Protein 2PVU (pdb70)

InterPro domains:
  IPR001320 Ionotropic glutamate receptor, C-terminal [SM00079] (23-243)
  IPR001638 Solute-binding protein family 3/N-terminal domain of MltF [PF00497] (24-243)
  IPR001638 Solute-binding protein family 3/N-terminal domain of MltF [SM00062] (23-244)

Nearest PDB structures (foldseek):
  2q2c-assembly4_D  TM=1.003E+00  e=1.524E-50  Geobacillus stearothermophilus
  4f3p-assembly1_A  TM=9.468E-01  e=1.240E-27  Burkholderia pseudomallei 1710b
  8hnj-assembly1_A  TM=9.565E-01  e=4.183E-27  Escherichia coli 908519
  4f3p-assembly2_B  TM=9.457E-01  e=3.245E-26  Burkholderia pseudomallei 1710b
  9d5w-assembly8_H  TM=9.134E-01  e=5.124E-22  Vibrio cholerae O1 biovar El Tor str. N16961

Solvent-accessible surface area: 11763 Å² total

Radius of gyration: 17.88 Å; Cα contacts (8 Å, |Δi|>4): 441; chains: 1; bounding box: 39×37×57 Å

Secondary structure (DSSP, 8-state):
----PPEEEEE---BTTTBEEETTEEESHHHHHHHHHHHHHT--EEEEE--HHHHHHHHHHTSSSEE-SSPBP-HHHHTTEEEPSP-EEE-EEEEEETT----SGGGGTTS-EEEETTSHHHHHHHHHH-SSTTEEEESSHHHHHHHHHTTS-SEEEEEHHHHHHHHHH-GGG-EEEE--TTTS--EEE--EEETT-TTHHHHHHHHHHHHHTTHHHHHHHHHHSS---GGGGG-

Foldseek 3Di:
DDDDDAQEEEEQQQFPQQWHDDPNDIHHLVVLLVVLLCVLLVGGYDYDNDFDVVNLVCLQVVVHFWYAYQAWDDPVVVVWWDWAQFQDKWKKWKKAAPVQPDQALLVCAPFAEEEAPPHVQLVLNCVNHNDDPSYHYDRHVNVSVVCRLVVVGGIYIDIDVRRVVCCVVCVVSRMDIHGHPPRMDMTTGTMIGGPPRPCRVSSNVSSVVCVVVCVSQVSVCVRPVDGDPCVVSVD

Sequence (235 aa):
GATKKKVVVGTDAAFAPFEYMQKGKIVGFDVDLLDAVMKAAGLDYELKNIGWDPLFASLQSKEVDMGISGITITDERKQSYDFSDPYFEEATQVILVKQGSPVKNALDLKGKTIGVQNATTGQEAAEKLFGKGPHIKKFETTVVAIMMELLNGGVDAVITDNAVANEYVKNNPNKKLQVIEDPKNFASEYYGMIFPKNSELKAKVDEALKNVINSGKYTEIYKKWFGKEPKLDRLKQ

Organism: Geobacillus stearothermophilus (NCBI:txid1422)

B-factor: mean 27.13, std 6.95, range [14.89, 58.53]

CATH classification: 3.40.190.10 (+1 more: 3.40.190.10)

Structure (mmCIF, N/CA/C/O backbone):
data_2PVU
#
_entry.id   2PVU
#
_cell.length_a   68.268
_cell.length_b   73.887
_cell.length_c   102.681
_cell.angle_alpha   90.00
_cell.angle_beta   90.00
_cell.angle_gamma   90.00
#
_symmetry.space_group_name_H-M   'C 2 2 21'
#
loop_
_entity.id
_entity.type
_entity.pdbx_description
1 polymer ArtJ
2 non-polymer 'SULFATE ION'
3 non-polymer LYSINE
4 water water
#
loop_
_atom_site.group_PDB
_atom_site.id
_atom_site.type_symbol
_atom_site.label_atom_id
_atom_site.label_alt_id
_atom_site.label_comp_id
_atom_site.label_asym_id
_atom_site.label_entity_id
_atom_site.label_seq_id
_atom_site.pdbx_PDB_ins_code
_atom_site.Cartn_x
_atom_site.Cartn_y
_atom_site.Cartn_z
_atom_site.occupancy
_atom_site.B_iso_or_equiv
_atom_site.auth_seq_id
_atom_site.auth_comp_id
_atom_site.auth_asym_id
_atom_site.auth_atom_id
_atom_site.pdbx_PDB_model_num
ATOM 1 N N . GLY A 1 38 ? 8.494 4.557 -17.758 1.00 40.16 17 GLY A N 1
ATOM 2 C CA . GLY A 1 38 ? 7.634 5.715 -18.125 1.00 40.18 17 GLY A CA 1
ATOM 3 C C . GLY A 1 38 ? 7.404 6.696 -16.989 1.00 40.77 17 GLY A C 1
ATOM 4 O O . GLY A 1 38 ? 7.649 6.382 -15.822 1.00 40.58 17 GLY A O 1
ATOM 5 N N . ALA A 1 39 ? 6.905 7.880 -17.331 1.00 41.25 18 ALA A N 1
ATOM 6 C CA . ALA A 1 39 ? 6.768 8.982 -16.375 1.00 42.18 18 ALA A CA 1
ATOM 7 C C . ALA A 1 39 ? 5.609 8.830 -15.391 1.00 43.19 18 ALA A C 1
ATOM 8 O O . ALA A 1 39 ? 4.676 8.064 -15.638 1.00 43.39 18 ALA A O 1
ATOM 10 N N . THR A 1 40 ? 5.728 9.535 -14.262 1.00 43.95 19 THR A N 1
ATOM 11 C CA . THR A 1 40 ? 4.598 10.176 -13.535 1.00 45.13 19 THR A CA 1
ATOM 12 C C . THR A 1 40 ? 3.632 9.386 -12.661 1.00 44.87 19 THR A C 1
ATOM 13 O O . THR A 1 40 ? 3.229 8.255 -12.981 1.00 46.03 19 THR A O 1
ATOM 17 N N . LYS A 1 41 ? 3.295 10.010 -11.533 1.00 43.96 20 LYS A N 1
ATOM 18 C CA . LYS A 1 41 ? 1.932 9.945 -10.992 1.00 41.86 20 LYS A CA 1
ATOM 19 C C . LYS A 1 41 ? 1.183 11.060 -11.759 1.00 39.52 20 LYS A C 1
ATOM 20 O O . LYS A 1 41 ? 0.709 10.771 -12.888 1.00 40.81 20 LYS A O 1
ATOM 26 N N . LYS A 1 42 ? 1.131 12.311 -11.287 1.00 36.28 21 LYS A N 1
ATOM 27 C CA . LYS A 1 42 ? 1.463 12.705 -9.927 1.00 33.26 21 LYS A CA 1
ATOM 28 C C . LYS A 1 42 ? 0.155 12.601 -9.170 1.00 31.20 21 LYS A C 1
ATOM 29 O O . LYS A 1 42 ? -0.922 12.646 -9.761 1.00 31.03 21 LYS A O 1
ATOM 35 N N . LYS A 1 43 ? 0.266 12.415 -7.868 1.00 28.68 22 LYS A N 1
ATOM 36 C CA . LYS A 1 43 ? -0.880 12.234 -7.032 1.00 25.93 22 LYS A CA 1
ATOM 37 C C . LYS A 1 43 ? -1.307 13.594 -6.522 1.00 24.63 22 LYS A C 1
ATOM 38 O O . LYS A 1 43 ? -0.479 14.494 -6.311 1.00 22.95 22 LYS A O 1
ATOM 44 N N . VAL A 1 44 ? -2.595 13.718 -6.249 1.00 22.86 23 VAL A N 1
ATOM 45 C CA . VAL A 1 44 ? -3.072 14.857 -5.492 1.00 22.10 23 VAL A CA 1
ATOM 46 C C . VAL A 1 44 ? -2.501 14.777 -4.068 1.00 22.24 23 VAL A C 1
ATOM 47 O O . VAL A 1 44 ? -2.551 13.723 -3.423 1.00 22.45 23 VAL A O 1
ATOM 51 N N . VAL A 1 45 ? -1.966 15.895 -3.584 1.00 21.70 24 VAL A N 1
ATOM 52 C CA . VAL A 1 45 ? -1.390 15.933 -2.253 1.00 20.86 24 VAL A CA 1
ATOM 53 C C . VAL A 1 45 ? -2.447 16.486 -1.325 1.00 21.37 24 VAL A C 1
ATOM 54 O O . VAL A 1 45 ? -2.816 17.684 -1.418 1.00 22.83 24 VAL A O 1
ATOM 58 N N . VAL A 1 46 ? -2.890 15.649 -0.381 1.00 20.21 25 VAL A N 1
ATOM 59 C CA . VAL A 1 46 ? -3.962 16.064 0.527 1.00 20.11 25 VAL A CA 1
ATOM 60 C C . VAL A 1 46 ? -3.383 16.197 1.942 1.00 20.76 25 VAL A C 1
ATOM 61 O O . VAL A 1 46 ? -2.782 15.259 2.432 1.00 23.27 25 VAL A O 1
ATOM 65 N N . GLY A 1 47 ? -3.509 17.373 2.556 1.00 20.33 26 GLY A N 1
ATOM 66 C CA . GLY A 1 47 ? -3.028 17.567 3.938 1.00 20.11 26 GLY A CA 1
ATOM 67 C C . GLY A 1 47 ? -4.103 17.458 4.995 1.00 21.04 26 GLY A C 1
ATOM 68 O O . GLY A 1 47 ? -5.292 17.697 4.737 1.00 20.22 26 GLY A O 1
ATOM 69 N N . THR A 1 48 ? -3.672 17.155 6.222 1.00 22.25 27 THR A N 1
ATOM 70 C CA . THR A 1 48 ? -4.572 17.032 7.370 1.00 23.01 27 THR A CA 1
ATOM 71 C C . THR A 1 48 ? -3.779 17.236 8.659 1.00 23.61 27 THR A C 1
ATOM 72 O O . THR A 1 48 ? -2.531 17.206 8.659 1.00 23.26 27 THR A O 1
ATOM 76 N N . ASP A 1 49 ? -4.525 17.479 9.743 1.00 23.63 28 ASP A N 1
ATOM 77 C CA . ASP A 1 49 ? -3.960 17.602 11.112 1.00 22.93 28 ASP A CA 1
ATOM 78 C C . ASP A 1 49 ? -4.431 16.366 11.827 1.00 21.93 28 ASP A C 1
ATOM 79 O O . ASP A 1 49 ? -5.536 16.392 12.396 1.00 23.44 28 ASP A O 1
ATOM 84 N N . ALA A 1 50 ? -3.659 15.249 11.770 1.00 21.98 29 ALA A N 1
ATOM 85 C CA . ALA A 1 50 ? -4.234 13.998 12.302 1.00 22.84 29 ALA A CA 1
ATOM 86 C C . ALA A 1 50 ? -4.060 13.931 13.813 1.00 23.60 29 ALA A C 1
ATOM 87 O O . ALA A 1 50 ? -3.326 13.071 14.308 1.00 23.63 29 ALA A O 1
ATOM 89 N N . ALA A 1 51 ? -4.779 14.806 14.515 1.00 22.54 30 ALA A N 1
ATOM 90 C CA . ALA A 1 51 ? -4.826 14.829 15.979 1.00 23.10 30 ALA A CA 1
ATOM 91 C C . ALA A 1 51 ? -6.213 15.283 16.393 1.00 23.06 30 ALA A C 1
ATOM 92 O O . ALA A 1 51 ? -6.366 16.233 17.220 1.00 23.89 30 ALA A O 1
ATOM 94 N N . PHE A 1 52 ? -7.247 14.668 15.791 1.00 22.84 31 PHE A N 1
ATOM 95 C CA . PHE A 1 52 ? -8.636 15.216 15.867 1.00 23.53 31 PHE A CA 1
ATOM 96 C C . PHE A 1 52 ? -9.631 14.049 15.707 1.00 23.61 31 PHE A C 1
ATOM 97 O O . PHE A 1 52 ? -10.508 14.036 14.811 1.00 23.37 31 PHE A O 1
ATOM 105 N N . ALA A 1 53 ? -9.482 13.063 16.584 1.00 22.82 32 ALA A N 1
ATOM 106 C CA . ALA A 1 53 ? -10.405 11.918 16.588 1.00 23.17 32 ALA A CA 1
ATOM 107 C C . ALA A 1 53 ? -11.821 12.434 16.861 1.00 23.06 32 ALA A C 1
ATOM 108 O O . ALA A 1 53 ? -12.006 13.261 17.755 1.00 23.72 32 ALA A O 1
ATOM 110 N N . PRO A 1 54 ? -12.841 11.899 16.157 1.00 23.01 33 PRO A N 1
ATOM 111 C CA . PRO A 1 54 ? -12.824 10.732 15.272 1.00 22.86 33 PRO A CA 1
ATOM 112 C C . PRO A 1 54 ? -12.589 11.036 13.784 1.00 23.30 33 PRO A C 1
ATOM 113 O O . PRO A 1 54 ? -12.674 10.127 12.955 1.00 23.67 33 PRO A O 1
ATOM 117 N N . PHE A 1 55 ? -12.307 12.287 13.450 1.00 21.21 34 PHE A N 1
ATOM 118 C CA . PHE A 1 55 ? -12.187 12.686 12.030 1.00 21.85 34 PHE A CA 1
ATOM 119 C C . PHE A 1 55 ? -10.869 12.258 11.400 1.00 21.90 34 PHE A C 1
ATOM 120 O O . PHE A 1 55 ? -10.841 11.664 10.304 1.00 21.68 34 PHE A O 1
ATOM 128 N N . GLU A 1 56 ? -9.773 12.493 12.112 1.00 23.35 35 GLU A N 1
ATOM 129 C CA . GLU A 1 56 ? -8.477 11.991 11.675 1.00 22.29 35 GLU A CA 1
ATOM 130 C C . GLU A 1 56 ? -7.573 11.920 12.881 1.00 23.26 35 GLU A C 1
ATOM 131 O O . GLU A 1 56 ? -7.499 12.851 13.666 1.00 22.41 35 GLU A O 1
ATOM 137 N N . TYR A 1 57 ? -6.897 10.800 13.023 1.00 23.44 36 TYR A N 1
ATOM 138 C CA . TYR A 1 57 ? -5.975 10.628 14.156 1.00 23.81 36 TYR A CA 1
ATOM 139 C C . TYR A 1 57 ? -5.022 9.520 13.773 1.00 25.48 36 TYR A C 1
ATOM 140 O O . TYR A 1 57 ? -5.173 8.926 12.702 1.00 24.14 36 TYR A O 1
ATOM 149 N N . MET A 1 58 ? -3.995 9.290 14.593 1.00 26.50 37 MET A N 1
ATOM 150 C CA . MET A 1 58 ? -3.014 8.244 14.293 1.00 28.94 37 MET A CA 1
ATOM 151 C C . MET A 1 58 ? -3.363 6.997 15.066 1.00 29.84 37 MET A C 1
ATOM 152 O O . MET A 1 58 ? -3.714 7.059 16.233 1.00 30.82 37 MET A O 1
ATOM 157 N N . GLN A 1 59 ? -3.243 5.851 14.420 1.00 31.56 38 GLN A N 1
ATOM 158 C CA . GLN A 1 59 ? -3.413 4.580 15.096 1.00 33.91 38 GLN A CA 1
ATOM 159 C C . GLN A 1 59 ? -2.486 3.620 14.388 1.00 33.91 38 GLN A C 1
ATOM 160 O O . GLN A 1 59 ? -2.619 3.406 13.176 1.00 34.14 38 GLN A O 1
ATOM 166 N N . LYS A 1 60 ? -1.519 3.106 15.146 1.00 34.28 39 LYS A N 1
ATOM 167 C CA . LYS A 1 60 ? -0.526 2.155 14.658 1.00 34.84 39 LYS A CA 1
ATOM 168 C C . LYS A 1 60 ? 0.263 2.682 13.453 1.00 34.24 39 LYS A C 1
ATOM 169 O O . LYS A 1 60 ? 0.529 1.931 12.510 1.00 34.72 39 LYS A O 1
ATOM 175 N N . GLY A 1 61 ? 0.640 3.965 13.497 1.00 33.37 40 GLY A N 1
ATOM 176 C CA . GLY A 1 61 ? 1.417 4.588 12.425 1.00 32.54 40 GLY A CA 1
ATOM 177 C C . GLY A 1 61 ? 0.629 4.954 11.174 1.00 32.72 40 GLY A C 1
ATOM 178 O O . GLY A 1 61 ? 1.218 5.409 10.183 1.00 33.98 40 GLY A O 1
ATOM 179 N N . LYS A 1 62 ? -0.688 4.742 11.194 1.00 30.60 41 LYS A N 1
ATOM 180 C CA . LYS A 1 62 ? -1.539 5.027 10.036 1.00 29.91 41 LYS A CA 1
ATOM 181 C C . LYS A 1 62 ? -2.435 6.174 10.430 1.00 27.71 41 LYS A C 1
ATOM 182 O O . LYS A 1 62 ? -2.714 6.338 11.618 1.00 27.24 41 LYS A O 1
ATOM 188 N N . ILE A 1 63 ? -2.899 6.945 9.451 1.00 26.96 42 ILE A N 1
ATOM 189 C CA . ILE A 1 63 ? -3.885 8.010 9.692 1.00 25.96 42 ILE A CA 1
ATOM 190 C C . ILE A 1 63 ? -5.258 7.384 9.466 1.00 24.76 42 ILE A C 1
ATOM 191 O O . ILE A 1 63 ? -5.510 6.825 8.395 1.00 23.68 42 ILE A O 1
ATOM 196 N N . VAL A 1 64 ? -6.126 7.443 10.477 1.00 23.40 43 VAL A N 1
ATOM 197 C CA . VAL A 1 64 ? -7.475 6.830 10.387 1.00 23.10 43 VAL A CA 1
ATOM 198 C C . VAL A 1 64 ? -8.548 7.856 10.744 1.00 22.66 43 VAL A C 1
ATOM 199 O O . VAL A 1 64 ? -8.235 8.906 11.323 1.00 23.48 43 VAL A O 1
ATOM 203 N N . GLY A 1 65 ? -9.804 7.554 10.415 1.00 22.32 44 GLY A N 1
ATOM 204 C CA . GLY A 1 65 ? -10.896 8.366 10.892 1.00 22.81 44 GLY A CA 1
ATOM 205 C C . GLY A 1 65 ? -11.967 8.608 9.847 1.00 22.78 44 GLY A C 1
ATOM 206 O O . GLY A 1 65 ? -11.865 8.130 8.671 1.00 22.55 44 GLY A O 1
ATOM 207 N N . PHE A 1 66 ? -13.015 9.299 10.285 1.00 21.29 45 PHE A N 1
ATOM 208 C CA . PHE A 1 66 ? -14.136 9.544 9.386 1.00 21.83 45 PHE A CA 1
ATOM 209 C C . PHE A 1 66 ? -13.713 10.321 8.122 1.00 21.74 45 PHE A C 1
ATOM 210 O O . PHE A 1 66 ? -14.115 9.982 6.982 1.00 22.33 45 PHE A O 1
ATOM 218 N N . ASP A 1 67 ? -12.934 11.381 8.320 1.00 21.53 46 ASP A N 1
ATOM 219 C CA . ASP A 1 67 ? -12.476 12.177 7.186 1.00 21.88 46 ASP A CA 1
ATOM 220 C C . ASP A 1 67 ? -11.600 11.314 6.293 1.00 21.32 46 ASP A C 1
ATOM 221 O O . ASP A 1 67 ? -11.616 11.481 5.078 1.00 22.15 46 ASP A O 1
ATOM 226 N N . VAL A 1 68 ? -10.799 10.427 6.879 1.00 22.90 47 VAL A N 1
ATOM 227 C CA . VAL A 1 68 ? -9.958 9.510 6.073 1.00 22.63 47 VAL A CA 1
ATOM 228 C C . VAL A 1 68 ? -10.785 8.615 5.153 1.00 22.78 47 VAL A C 1
ATOM 229 O O . VAL A 1 68 ? -10.481 8.488 3.960 1.00 22.58 47 VAL A O 1
ATOM 233 N N . ASP A 1 69 ? -11.820 7.976 5.699 1.00 22.69 48 ASP A N 1
ATOM 234 C CA . ASP A 1 69 ? -12.626 7.038 4.927 1.00 22.63 48 ASP A CA 1
ATOM 235 C C . ASP A 1 69 ? -13.437 7.812 3.895 1.00 22.04 48 ASP A C 1
ATOM 236 O O . ASP A 1 69 ? -13.635 7.345 2.785 1.00 21.89 48 ASP A O 1
ATOM 241 N N . LEU A 1 70 ? -13.940 8.973 4.284 1.00 21.35 49 LEU A N 1
ATOM 242 C CA . LEU A 1 70 ? -14.716 9.752 3.335 1.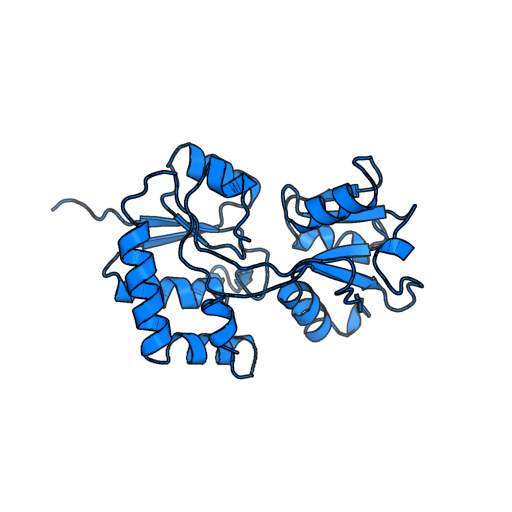00 21.27 49 LEU A CA 1
ATOM 243 C C . LEU A 1 70 ? -13.830 10.208 2.185 1.00 20.72 49 LEU A C 1
ATOM 244 O O . LEU A 1 70 ? -14.205 10.075 1.019 1.00 20.11 49 LEU A O 1
ATOM 249 N N . LEU A 1 71 ? -12.635 10.720 2.489 1.00 20.70 50 LEU A N 1
ATOM 250 C CA . LEU A 1 71 ? -11.696 11.128 1.425 1.00 20.45 50 LEU A CA 1
ATOM 251 C C . LEU A 1 71 ? -11.416 9.987 0.425 1.00 20.74 50 LEU A C 1
ATOM 252 O O . LEU A 1 71 ? -11.449 10.190 -0.775 1.00 21.50 50 LEU A O 1
ATOM 257 N N . ASP A 1 72 ? -11.185 8.786 0.918 1.00 20.81 51 ASP A N 1
ATOM 258 C CA . ASP A 1 72 ? -10.920 7.665 0.019 1.00 22.92 51 ASP A CA 1
ATOM 259 C C . ASP A 1 72 ? -12.085 7.373 -0.911 1.00 22.02 51 ASP A C 1
ATOM 260 O O . ASP A 1 72 ? -11.896 7.125 -2.103 1.00 22.97 51 ASP A O 1
ATOM 265 N N . ALA A 1 73 ? -13.293 7.360 -0.364 1.00 21.40 52 ALA A N 1
ATOM 266 C CA . ALA A 1 73 ? -14.505 7.201 -1.203 1.00 21.54 52 ALA A CA 1
ATOM 267 C C . ALA A 1 73 ? -14.626 8.313 -2.240 1.00 21.26 52 ALA A C 1
ATOM 268 O O . ALA A 1 73 ? -14.914 8.082 -3.435 1.00 21.14 52 ALA A O 1
ATOM 270 N N . VAL A 1 74 ? -14.447 9.538 -1.772 1.00 21.32 53 VAL A N 1
ATOM 271 C CA . VAL A 1 74 ? -14.579 10.680 -2.655 1.00 21.87 53 VAL A CA 1
ATOM 272 C C . VAL A 1 74 ? -13.530 10.658 -3.794 1.00 21.98 53 VAL A C 1
ATOM 273 O O . VAL A 1 74 ? -13.889 10.767 -4.965 1.00 22.67 53 VAL A O 1
ATOM 2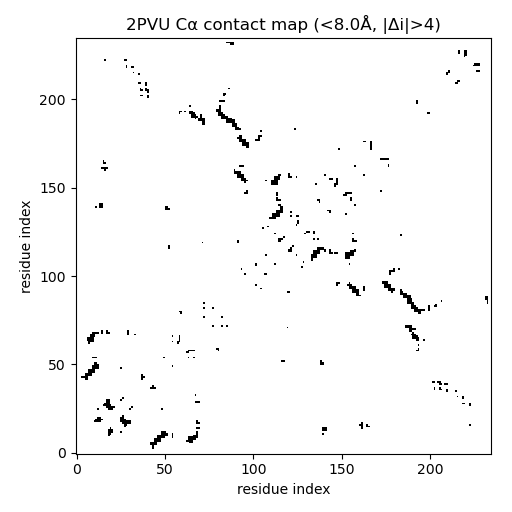77 N N . MET A 1 75 ? -12.243 10.547 -3.459 1.00 22.06 54 MET A N 1
ATOM 278 C CA . MET A 1 75 ? -11.204 10.527 -4.484 1.00 22.73 54 MET A CA 1
ATOM 279 C C . MET A 1 75 ? -11.304 9.333 -5.435 1.00 23.76 54 MET A C 1
ATOM 280 O O . MET A 1 75 ? -10.992 9.455 -6.619 1.00 25.01 54 MET A O 1
ATOM 285 N N . LYS A 1 76 ? -11.777 8.197 -4.947 1.00 23.50 55 LYS A N 1
ATOM 286 C CA . LYS A 1 76 ? -12.018 7.055 -5.826 1.00 24.71 55 LYS A CA 1
ATOM 287 C C . LYS A 1 76 ? -13.160 7.327 -6.814 1.00 24.09 55 LYS A C 1
ATOM 288 O O . LYS A 1 76 ? -13.033 7.024 -8.014 1.00 22.36 55 LYS A O 1
ATOM 294 N N . ALA A 1 77 ? -14.244 7.926 -6.320 1.00 23.42 56 ALA A N 1
ATOM 295 C CA . ALA A 1 77 ? -15.385 8.301 -7.167 1.00 23.84 56 ALA A CA 1
ATOM 296 C C . ALA A 1 77 ? -14.954 9.359 -8.189 1.00 24.08 56 ALA A C 1
ATOM 297 O O . ALA A 1 77 ? -15.460 9.395 -9.320 1.00 23.76 56 ALA A O 1
ATOM 299 N N . ALA A 1 78 ? -13.986 10.191 -7.800 1.00 23.40 57 ALA A N 1
ATOM 300 C CA . ALA A 1 78 ? -13.497 11.278 -8.643 1.00 23.45 57 ALA A CA 1
ATOM 301 C C . ALA A 1 78 ? -12.437 10.837 -9.670 1.00 23.56 57 ALA A C 1
ATOM 302 O O . ALA A 1 78 ? -12.073 11.625 -10.551 1.00 23.73 57 ALA A O 1
ATOM 304 N N . GLY A 1 79 ? -11.979 9.586 -9.554 1.00 24.03 58 GLY A N 1
ATOM 305 C CA . GLY A 1 79 ? -10.920 9.020 -10.394 1.00 24.04 58 GLY A CA 1
ATOM 306 C C . GLY A 1 79 ? -9.574 9.689 -10.171 1.00 25.16 58 GLY A C 1
ATOM 307 O O . GLY A 1 79 ? -8.771 9.774 -11.102 1.00 25.59 58 GLY A O 1
ATOM 308 N N . LEU A 1 80 ? -9.338 10.163 -8.937 1.00 25.37 59 LEU A N 1
ATOM 309 C CA . LEU A 1 80 ? -8.114 10.889 -8.574 1.00 25.93 59 LEU A CA 1
ATOM 310 C C . LEU A 1 80 ? -7.198 10.093 -7.660 1.00 25.97 59 LEU A C 1
ATOM 311 O O . LEU A 1 80 ? -7.579 9.746 -6.540 1.00 26.84 59 LEU A O 1
ATOM 316 N N . ASP A 1 81 ? -5.978 9.837 -8.116 1.00 24.83 60 ASP A N 1
ATOM 317 C CA . ASP A 1 81 ? -4.951 9.284 -7.245 1.00 25.78 60 ASP A CA 1
ATOM 318 C C . ASP A 1 81 ? -4.470 10.339 -6.279 1.00 24.68 60 ASP A C 1
ATOM 319 O O . ASP A 1 81 ? -4.306 11.494 -6.658 1.00 25.16 60 ASP A O 1
ATOM 324 N N . TYR A 1 82 ? -4.207 9.932 -5.043 1.00 24.41 61 TYR A N 1
ATOM 325 C CA . TYR A 1 82 ? -3.892 10.874 -3.977 1.00 24.10 61 TYR A CA 1
ATOM 326 C C . TYR A 1 82 ? -3.025 10.256 -2.874 1.00 24.49 61 TYR A C 1
ATOM 327 O O . TYR A 1 82 ? -2.847 9.003 -2.787 1.00 23.55 61 TYR A O 1
ATOM 336 N N . GLU A 1 83 ? -2.453 11.145 -2.068 1.00 24.40 62 GLU A N 1
ATOM 337 C CA . GLU A 1 83 ? -1.668 10.796 -0.888 1.00 25.89 62 GLU A CA 1
ATOM 338 C C . GLU A 1 83 ? -2.212 11.668 0.214 1.00 24.87 62 GLU A C 1
ATOM 339 O O . GLU A 1 83 ? -2.492 12.862 -0.008 1.00 24.32 62 GLU A O 1
ATOM 345 N N . LEU A 1 84 ? -2.371 11.085 1.401 1.00 24.55 63 LEU A N 1
ATOM 346 C CA . LEU A 1 84 ? -2.822 11.853 2.567 1.00 22.97 63 LEU A CA 1
ATOM 347 C C . LEU A 1 84 ? -1.652 12.021 3.549 1.00 23.98 63 LEU A C 1
ATOM 348 O O . LEU A 1 84 ? -1.026 11.032 3.933 1.00 22.75 63 LEU A O 1
ATOM 353 N N . LYS A 1 85 ? -1.343 13.267 3.893 1.00 23.08 64 LYS A N 1
ATOM 354 C CA . LYS A 1 85 ? -0.179 13.593 4.731 1.00 26.20 64 LYS A CA 1
ATOM 355 C C . LYS A 1 85 ? -0.576 14.336 6.005 1.00 25.18 64 LYS A C 1
ATOM 356 O O . LYS A 1 85 ? -1.330 15.327 5.954 1.00 25.52 64 LYS A O 1
ATOM 362 N N . ASN A 1 86 ? -0.035 13.894 7.151 1.00 24.54 65 ASN A N 1
ATOM 363 C CA . ASN A 1 86 ? -0.297 14.618 8.390 1.00 25.18 65 ASN A CA 1
ATOM 364 C C . ASN A 1 86 ? 0.688 15.760 8.491 1.00 26.03 65 ASN A C 1
ATOM 365 O O . ASN A 1 86 ? 1.861 15.573 8.893 1.00 28.24 65 ASN A O 1
ATOM 370 N N . ILE A 1 87 ? 0.253 16.946 8.113 1.00 26.09 66 ILE A N 1
ATOM 371 C CA . ILE A 1 87 ? 1.165 18.066 8.154 1.00 26.83 66 ILE A CA 1
ATOM 372 C C . ILE A 1 87 ? 0.949 19.045 9.280 1.00 27.34 66 ILE A C 1
ATOM 373 O O . ILE A 1 87 ? 1.799 19.936 9.498 1.00 27.61 66 ILE A O 1
ATOM 378 N N . GLY A 1 88 ? -0.149 18.893 10.012 1.00 25.78 67 GLY A N 1
ATOM 379 C CA . GLY A 1 88 ? -0.357 19.785 11.155 1.00 25.42 67 GLY A CA 1
ATOM 380 C C . GLY A 1 88 ? -1.236 20.958 10.706 1.00 25.19 67 GLY A C 1
ATOM 381 O O . GLY A 1 88 ? -1.381 21.213 9.512 1.00 24.82 67 GLY A O 1
ATOM 382 N N . TRP A 1 89 ? -1.838 21.646 11.666 1.00 23.79 68 TRP A N 1
ATOM 383 C CA . TRP A 1 89 ? -2.966 22.523 11.377 1.00 23.01 68 TRP A CA 1
ATOM 384 C C . TRP A 1 89 ? -2.469 23.828 10.741 1.00 24.39 68 TRP A C 1
ATOM 385 O O . TRP A 1 89 ? -2.930 24.243 9.653 1.00 23.48 68 TRP A O 1
ATOM 396 N N . ASP A 1 90 ? -1.588 24.525 11.437 1.00 23.39 69 ASP A N 1
ATOM 397 C CA . ASP A 1 90 ? -1.153 25.799 10.880 1.00 24.81 69 ASP A CA 1
ATOM 398 C C . ASP A 1 90 ? -0.352 25.601 9.565 1.00 24.40 69 ASP A C 1
ATOM 399 O O . ASP A 1 90 ? -0.544 26.350 8.578 1.00 24.63 69 ASP A O 1
ATOM 404 N N . PRO A 1 91 ? 0.529 24.588 9.534 1.00 24.28 70 PRO A N 1
ATOM 405 C CA . PRO A 1 91 ? 1.166 24.252 8.246 1.00 23.50 70 PRO A CA 1
ATOM 406 C C . PRO A 1 91 ? 0.217 23.939 7.131 1.00 23.38 70 PRO A C 1
ATOM 407 O O . PRO A 1 91 ? 0.541 24.259 5.986 1.00 21.89 70 PRO A O 1
ATOM 411 N N . LEU A 1 92 ? -0.920 23.309 7.442 1.00 22.92 71 LEU A N 1
ATOM 412 C CA . LEU A 1 92 ? -1.908 22.932 6.405 1.00 24.37 71 LEU A CA 1
ATOM 413 C C . LEU A 1 92 ? -2.368 24.199 5.666 1.00 23.71 71 LEU A C 1
ATOM 414 O O . LEU A 1 92 ? -2.396 24.244 4.416 1.00 22.28 71 LEU A O 1
ATOM 419 N N . PHE A 1 93 ? -2.680 25.240 6.427 1.00 24.19 72 PHE A N 1
ATOM 420 C CA . PHE A 1 93 ? -3.177 26.471 5.816 1.00 24.61 72 PHE A CA 1
ATOM 421 C C . PHE A 1 93 ? -2.088 27.216 5.068 1.00 24.16 72 PHE A C 1
ATOM 422 O O . PHE A 1 93 ? -2.335 27.778 3.992 1.00 23.58 72 PHE A O 1
ATOM 430 N N . ALA A 1 94 ? -0.885 27.213 5.624 1.00 23.33 73 ALA A N 1
ATOM 431 C CA . ALA A 1 94 ? 0.260 27.797 4.947 1.00 23.31 73 ALA A CA 1
ATOM 432 C C . ALA A 1 94 ? 0.547 27.114 3.615 1.00 23.49 73 ALA A C 1
ATOM 433 O O . ALA A 1 94 ? 0.817 27.799 2.632 1.00 22.58 73 ALA A O 1
ATOM 435 N N . SER A 1 95 ? 0.462 25.776 3.593 1.00 22.19 74 SER A N 1
ATOM 436 C CA . SER A 1 95 ? 0.746 24.943 2.427 1.00 22.44 74 SER A CA 1
ATOM 437 C C . SER A 1 95 ? -0.342 25.002 1.358 1.00 21.46 74 SER A C 1
ATOM 438 O O . SER A 1 95 ? -0.054 24.815 0.179 1.00 22.93 74 SER A O 1
ATOM 441 N N . LEU A 1 96 ? -1.578 25.255 1.763 1.00 20.83 75 LEU A N 1
ATOM 442 C CA . LEU A 1 96 ? -2.657 25.525 0.810 1.00 20.09 75 LEU A CA 1
ATOM 443 C C . LEU A 1 96 ? -2.396 26.847 0.124 1.00 21.16 75 LEU A C 1
ATOM 444 O O . LEU A 1 96 ? -2.578 26.969 -1.102 1.00 22.50 75 LEU A O 1
ATOM 449 N N . GLN A 1 97 ? -1.945 27.826 0.880 1.00 22.17 76 GLN A N 1
ATOM 450 C CA . GLN A 1 97 ? -1.644 29.130 0.287 1.00 24.70 76 GLN A CA 1
ATOM 451 C C . GLN A 1 97 ? -0.484 29.091 -0.765 1.00 24.72 76 GLN A C 1
ATOM 452 O O . GLN A 1 97 ? -0.580 29.720 -1.823 1.00 24.43 76 GLN A O 1
ATOM 458 N N . SER A 1 98 ? 0.587 28.361 -0.464 1.00 24.27 77 SER A N 1
ATOM 459 C CA . SER A 1 98 ? 1.705 28.179 -1.391 1.00 24.67 77 SER A CA 1
ATOM 460 C C . SER A 1 98 ? 1.414 27.165 -2.514 1.00 24.68 77 SER A C 1
ATOM 461 O O . SER A 1 98 ? 2.195 27.057 -3.496 1.00 24.07 77 SER A O 1
ATOM 464 N N . LYS A 1 99 ? 0.303 26.437 -2.370 1.00 24.34 78 LYS A N 1
ATOM 465 C CA . LYS A 1 99 ? -0.117 25.314 -3.236 1.00 25.06 78 LYS A CA 1
ATOM 466 C C . LYS A 1 99 ? 0.837 24.105 -3.172 1.00 25.14 78 LYS A C 1
ATOM 467 O O . LYS A 1 99 ? 0.806 23.226 -4.048 1.00 24.95 78 LYS A O 1
ATOM 473 N N . GLU A 1 100 ? 1.643 24.022 -2.110 1.00 23.86 79 GLU A N 1
ATOM 474 C CA . GLU A 1 100 ? 2.425 22.805 -1.890 1.00 25.15 79 GLU A CA 1
ATOM 475 C C . GLU A 1 100 ? 1.510 21.617 -1.585 1.00 24.36 79 GLU A C 1
ATOM 476 O O . GLU A 1 100 ? 1.830 20.465 -1.912 1.00 24.47 79 GLU A O 1
ATOM 482 N N . VAL A 1 101 ? 0.360 21.898 -0.966 1.00 23.10 80 VAL A N 1
ATOM 483 C CA . VAL A 1 101 ? -0.655 20.906 -0.771 1.00 22.60 80 VAL A CA 1
ATOM 484 C C . VAL A 1 101 ? -1.823 21.298 -1.697 1.00 21.66 80 VAL A C 1
ATOM 485 O O . VAL A 1 101 ? -2.131 22.505 -1.835 1.00 22.43 80 VAL A O 1
ATOM 489 N N . ASP A 1 102 ? -2.430 20.309 -2.351 1.00 20.08 81 ASP A N 1
ATOM 490 C CA . ASP A 1 102 ? -3.471 20.564 -3.353 1.00 19.98 81 ASP A CA 1
ATOM 491 C C . ASP A 1 102 ? -4.885 20.666 -2.747 1.00 20.18 81 ASP A C 1
ATOM 492 O O . ASP A 1 102 ? -5.813 21.189 -3.388 1.00 19.65 81 ASP A O 1
ATOM 497 N N . MET A 1 103 ? -5.039 20.120 -1.557 1.00 20.96 82 MET A N 1
ATOM 498 C CA . MET A 1 103 ? -6.357 19.847 -0.974 1.00 22.64 82 MET A CA 1
ATOM 499 C C . MET A 1 103 ? -6.163 19.565 0.497 1.00 21.57 82 MET A C 1
ATOM 500 O O . MET A 1 103 ? -5.083 19.087 0.906 1.00 22.38 82 MET A O 1
ATOM 505 N N . GLY A 1 104 ? -7.195 19.852 1.289 1.00 21.73 83 GLY A N 1
ATOM 506 C CA . GLY A 1 104 ? -7.161 19.486 2.695 1.00 22.86 83 GLY A CA 1
ATOM 507 C C . GLY A 1 104 ? -8.470 18.867 3.130 1.00 22.44 83 GLY A C 1
ATOM 508 O O . GLY 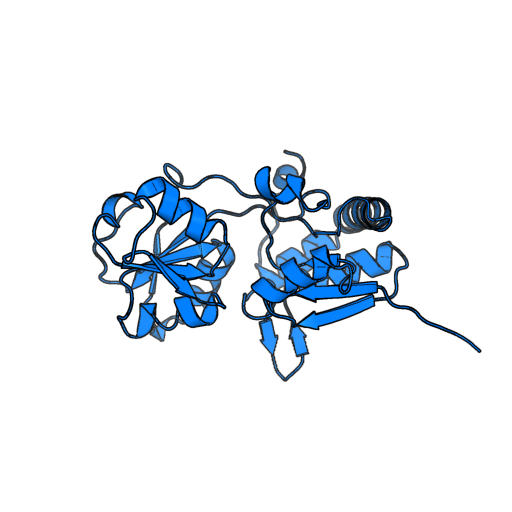A 1 104 ? -9.537 19.194 2.596 1.00 20.87 83 GLY A O 1
ATOM 509 N N . ILE A 1 105 ? -8.400 17.988 4.119 1.00 21.60 84 ILE A N 1
ATOM 510 C CA . ILE A 1 105 ? -9.609 17.513 4.824 1.00 21.83 84 ILE A CA 1
ATOM 511 C C . ILE A 1 105 ? -9.166 17.337 6.270 1.00 20.93 84 ILE A C 1
ATOM 512 O O . ILE A 1 105 ? -8.131 16.721 6.526 1.00 20.97 84 ILE A O 1
ATOM 517 N N . SER A 1 106 ? -9.872 17.988 7.200 1.00 22.43 85 SER A N 1
ATOM 518 C CA . SER A 1 106 ? -9.339 18.067 8.580 1.00 22.07 85 SER A CA 1
ATOM 519 C C . SER A 1 106 ? -10.390 18.674 9.535 1.00 22.56 85 SER A C 1
ATOM 520 O O . SER A 1 106 ? -10.019 19.515 10.384 1.00 22.05 85 SER A O 1
ATOM 523 N N . GLY A 1 107 ? -11.664 18.283 9.380 1.00 19.49 86 GLY A N 1
ATOM 524 C CA . GLY A 1 107 ? -12.748 18.773 10.275 1.00 19.03 86 GLY A CA 1
ATOM 525 C C . GLY A 1 107 ? -12.818 20.293 10.132 1.00 19.56 86 GLY A C 1
ATOM 526 O O . GLY A 1 107 ? -13.051 20.993 11.094 1.00 20.62 86 GLY A O 1
ATOM 527 N N . ILE A 1 108 ? -12.646 20.785 8.916 1.00 20.20 87 ILE A N 1
ATOM 528 C CA . ILE A 1 108 ? -12.562 22.268 8.656 1.00 19.88 87 ILE A CA 1
ATOM 529 C C . ILE A 1 108 ? -13.887 22.931 8.399 1.00 22.04 87 ILE A C 1
ATOM 530 O O . ILE A 1 108 ? -14.529 22.662 7.377 1.00 23.08 87 ILE A O 1
ATOM 535 N N . THR A 1 109 ? -14.262 23.851 9.276 1.00 21.16 88 THR A N 1
ATOM 536 C CA . THR A 1 109 ? -15.505 24.604 9.108 1.00 21.71 88 THR A CA 1
ATOM 537 C C . THR A 1 109 ? -15.390 25.560 7.936 1.00 21.68 88 THR A C 1
ATOM 538 O O . THR A 1 109 ? -14.411 26.292 7.794 1.00 21.86 88 THR A O 1
ATOM 542 N N . ILE A 1 110 ? -16.396 25.524 7.082 1.00 21.36 89 ILE A N 1
ATOM 543 C CA . ILE A 1 110 ? -16.504 26.528 6.004 1.00 21.68 89 ILE A CA 1
ATOM 544 C C . ILE A 1 110 ? -16.854 27.874 6.646 1.00 21.14 89 ILE A C 1
ATOM 545 O O . ILE A 1 110 ? -17.865 27.967 7.350 1.00 22.95 89 ILE A O 1
ATOM 550 N N . THR A 1 111 ? -16.076 28.937 6.400 1.00 20.58 90 THR A N 1
ATOM 551 C CA . THR A 1 111 ? -16.442 30.273 6.930 1.00 21.70 90 THR A CA 1
ATOM 552 C C . THR A 1 111 ? -16.212 31.344 5.899 1.00 22.97 90 THR A C 1
ATOM 553 O O . THR A 1 111 ? -15.417 31.161 4.971 1.00 22.25 90 THR A O 1
ATOM 557 N N . ASP A 1 112 ? -16.910 32.477 6.050 1.00 22.87 91 ASP A N 1
ATOM 558 C CA . ASP A 1 112 ? -16.781 33.531 5.053 1.00 24.97 91 ASP A CA 1
ATOM 559 C C . ASP A 1 112 ? -15.370 34.060 4.985 1.00 23.22 91 ASP A C 1
ATOM 560 O O . ASP A 1 112 ? -14.847 34.353 3.902 1.00 23.00 91 ASP A O 1
ATOM 565 N N . GLU A 1 113 ? -14.750 34.192 6.140 1.00 23.26 92 GLU A N 1
ATOM 566 C CA . GLU A 1 113 ? -13.389 34.697 6.179 1.00 24.40 92 GLU A CA 1
ATOM 567 C C . GLU A 1 113 ? -12.425 33.757 5.481 1.00 23.36 92 GLU A C 1
ATOM 568 O O . GLU A 1 113 ? -11.572 34.202 4.747 1.00 23.18 92 GLU A O 1
ATOM 574 N N . ARG A 1 114 ? -12.549 32.446 5.723 1.00 22.30 93 ARG A N 1
ATOM 575 C CA . ARG A 1 114 ? -11.713 31.483 5.010 1.00 22.13 93 ARG A CA 1
ATOM 576 C C . ARG A 1 114 ? -11.962 31.437 3.505 1.00 22.35 93 ARG A C 1
ATOM 577 O O . ARG A 1 114 ? -11.035 31.169 2.754 1.00 21.82 93 ARG A O 1
ATOM 585 N N . LYS A 1 115 ? -13.198 31.682 3.074 1.00 21.95 94 LYS A N 1
ATOM 586 C CA . LYS A 1 115 ? -13.506 31.713 1.629 1.00 24.50 94 LYS A CA 1
ATOM 587 C C . LYS A 1 115 ? -12.803 32.893 0.934 1.00 24.87 94 LYS A C 1
ATOM 588 O O . LYS A 1 115 ? -12.715 32.945 -0.309 1.00 26.12 94 LYS A O 1
ATOM 594 N N . GLN A 1 116 ? -12.303 33.859 1.705 1.00 25.03 95 GLN A N 1
ATOM 595 C CA . GLN A 1 116 ? -11.532 34.945 1.097 1.00 25.62 95 GLN A CA 1
ATOM 596 C C . GLN A 1 116 ? -10.200 34.448 0.550 1.00 25.56 95 GLN A C 1
ATOM 597 O O . GLN A 1 116 ? -9.645 35.024 -0.392 1.00 25.60 95 GLN A O 1
ATOM 603 N N . SER A 1 117 ? -9.689 33.372 1.139 1.00 24.69 96 SER A N 1
ATOM 604 C CA . SER A 1 117 ? -8.350 32.883 0.815 1.00 25.33 96 SER A CA 1
ATOM 605 C C . SER A 1 117 ? -8.340 31.496 0.202 1.00 25.05 96 SER A C 1
ATOM 606 O O . SER A 1 117 ? -7.360 31.121 -0.453 1.00 25.18 96 SER A O 1
ATOM 609 N N . TYR A 1 118 ? -9.406 30.734 0.413 1.00 23.32 97 TYR A N 1
ATOM 610 C CA . TYR A 1 118 ? -9.464 29.331 -0.037 1.00 23.61 97 TYR A CA 1
ATOM 611 C C . TYR A 1 118 ? -10.814 29.051 -0.676 1.00 24.23 97 TYR A C 1
ATOM 612 O O . TYR A 1 118 ? -11.746 29.859 -0.547 1.00 24.02 97 TYR A O 1
ATOM 621 N N . ASP A 1 119 ? -10.911 27.934 -1.389 1.00 22.81 98 ASP A N 1
ATOM 622 C CA . ASP A 1 119 ? -12.201 27.429 -1.884 1.00 24.40 98 ASP A CA 1
ATOM 623 C C . ASP A 1 119 ? -12.582 26.215 -1.062 1.00 24.30 98 ASP A C 1
ATOM 624 O O . ASP A 1 119 ? -11.694 25.506 -0.558 1.00 24.93 98 ASP A O 1
ATOM 629 N N . PHE A 1 120 ? -13.885 25.964 -0.924 1.00 23.97 99 PHE A N 1
ATOM 630 C CA . PHE A 1 120 ? -14.392 24.777 -0.212 1.00 21.85 99 PHE A CA 1
ATOM 631 C C . PHE A 1 120 ? -15.271 23.930 -1.089 1.00 22.08 99 PHE A C 1
ATOM 632 O O . PHE A 1 120 ? -15.960 24.463 -1.998 1.00 21.84 99 PHE A O 1
ATOM 640 N N . SER A 1 121 ? -15.282 22.622 -0.800 1.00 21.37 100 SER A N 1
ATOM 641 C CA . SER A 1 121 ? -16.288 21.724 -1.350 1.00 21.61 100 SER A CA 1
ATOM 642 C C . SER A 1 121 ? -17.676 22.081 -0.772 1.00 22.35 100 SER A C 1
ATOM 643 O O . SER A 1 121 ? -17.776 22.886 0.195 1.00 21.60 100 SER A O 1
ATOM 646 N N . ASP A 1 122 ? -18.732 21.492 -1.349 1.00 21.19 101 ASP A N 1
ATOM 647 C CA . ASP A 1 122 ? -20.039 21.453 -0.689 1.00 21.39 101 ASP A CA 1
ATOM 648 C C . ASP A 1 122 ? -19.890 20.843 0.712 1.00 21.54 101 ASP A C 1
ATOM 649 O O . ASP A 1 122 ? -18.978 20.047 0.949 1.00 21.32 101 ASP A O 1
ATOM 654 N N . PRO A 1 123 ? -20.785 21.198 1.635 1.00 21.25 102 PRO A N 1
ATOM 655 C CA . PRO A 1 123 ? -20.573 20.669 3.007 1.00 21.08 102 PRO A CA 1
ATOM 656 C C . PRO A 1 123 ? -20.723 19.172 3.097 1.00 20.55 102 PRO A C 1
ATOM 657 O O . PRO A 1 123 ? -21.513 18.575 2.364 1.00 21.47 102 PRO A O 1
ATOM 661 N N . TYR A 1 124 ? -19.979 18.555 3.993 1.00 20.58 103 TYR A N 1
ATOM 662 C CA . TYR A 1 124 ? -20.126 17.114 4.188 1.00 19.87 103 TYR A CA 1
ATOM 663 C C . TYR A 1 124 ? -20.427 16.725 5.623 1.00 19.91 103 TYR A C 1
ATOM 664 O O . TYR A 1 124 ? -20.490 15.537 5.937 1.00 21.25 103 TYR A O 1
ATOM 673 N N . PHE A 1 125 ? -20.573 17.684 6.528 1.00 20.64 104 PHE A N 1
ATOM 674 C CA . PHE A 1 125 ? -20.840 17.344 7.962 1.00 20.64 104 PHE A CA 1
ATOM 675 C C . PHE A 1 125 ? -21.380 18.598 8.616 1.00 21.40 104 PHE A C 1
ATOM 676 O O . PHE A 1 125 ? -21.032 19.693 8.193 1.00 21.63 104 PHE A O 1
ATOM 684 N N . GLU A 1 126 ? -22.231 18.445 9.642 1.00 20.94 105 GLU A N 1
ATOM 685 C CA A GLU A 1 126 ? -22.656 19.611 10.429 0.50 21.12 105 GLU A CA 1
ATOM 686 C CA B GLU A 1 126 ? -22.685 19.588 10.420 0.50 21.88 105 GLU A CA 1
ATOM 687 C C . GLU A 1 126 ? -22.212 19.409 11.863 1.00 21.96 105 GLU A C 1
ATOM 688 O O . GLU A 1 126 ? -22.281 18.281 12.416 1.00 22.25 105 GLU A O 1
ATOM 699 N N . ALA A 1 127 ? -21.742 20.494 12.456 1.00 21.17 106 ALA A N 1
ATOM 700 C CA . ALA A 1 127 ? -21.147 20.446 13.797 1.00 21.39 106 ALA A CA 1
ATOM 701 C C . ALA A 1 127 ? -21.443 21.729 14.577 1.00 21.36 106 ALA A C 1
ATOM 702 O O . ALA A 1 127 ? -22.031 22.664 14.045 1.00 21.75 106 ALA A O 1
ATOM 704 N N . THR A 1 128 ? -20.994 21.765 15.844 1.00 19.86 107 THR A N 1
ATOM 705 C CA . THR A 1 128 ? -21.072 22.986 16.605 1.00 20.81 107 THR A CA 1
ATOM 706 C C . THR A 1 128 ? -19.930 22.936 17.631 1.00 21.19 107 THR A C 1
ATOM 707 O O . THR A 1 128 ? -19.451 21.865 17.970 1.00 20.56 107 THR A O 1
ATOM 711 N N . GLN A 1 129 ? -19.513 24.097 18.092 1.00 20.49 108 GLN A N 1
ATOM 712 C CA . GLN A 1 129 ? -18.585 24.145 19.219 1.00 21.54 108 GLN A CA 1
ATOM 713 C C . GLN A 1 129 ? -19.364 23.735 20.478 1.00 22.16 108 GLN A C 1
ATOM 714 O O . GLN A 1 129 ? -20.574 23.979 20.588 1.00 22.16 108 GLN A O 1
ATOM 720 N N . VAL A 1 130 ? -18.636 23.162 21.431 1.00 21.67 109 VAL A N 1
ATOM 721 C CA . VAL A 1 130 ? -19.199 22.850 22.738 1.00 21.14 109 VAL A CA 1
ATOM 722 C C . VAL A 1 130 ? -18.124 23.191 23.742 1.00 21.38 109 VAL A C 1
ATOM 723 O O . VAL A 1 130 ? -16.989 23.427 23.371 1.00 20.67 109 VAL A O 1
ATOM 727 N N . ILE A 1 131 ? -18.470 23.119 25.020 1.00 21.53 110 ILE A N 1
ATOM 728 C CA . ILE A 1 131 ? -17.497 23.311 26.093 1.00 22.13 110 ILE A CA 1
ATOM 729 C C . ILE A 1 131 ? -17.165 21.971 26.728 1.00 22.20 110 ILE A C 1
ATOM 730 O O . ILE A 1 131 ? -18.055 21.178 27.073 1.00 21.25 110 ILE A O 1
ATOM 735 N N . LEU A 1 132 ? -15.877 21.715 26.876 1.00 21.19 111 LEU A N 1
ATOM 736 C CA . LEU A 1 132 ? -15.412 20.526 27.547 1.00 21.57 111 LEU A CA 1
ATOM 737 C C . LEU A 1 132 ? -14.814 20.959 28.904 1.00 21.54 111 LEU A C 1
ATOM 738 O O . LEU A 1 132 ? -13.979 21.843 28.952 1.00 20.75 111 LEU A O 1
ATOM 743 N N . VAL A 1 133 ? -15.257 20.327 29.976 1.00 21.77 112 VAL A N 1
ATOM 744 C CA . VAL A 1 133 ? -14.824 20.671 31.343 1.00 22.04 112 VAL A CA 1
ATOM 745 C C . VAL A 1 133 ? -14.647 19.394 32.168 1.00 22.66 112 VAL A C 1
ATOM 746 O O . VAL A 1 133 ? -15.105 18.322 31.780 1.00 23.67 112 VAL A O 1
ATOM 750 N N . LYS A 1 134 ? -13.975 19.509 33.310 1.00 22.69 113 LYS A N 1
ATOM 751 C CA . LYS A 1 134 ? -13.955 18.411 34.257 1.00 22.16 113 LYS A CA 1
ATOM 752 C C . LYS A 1 134 ? -15.317 18.307 34.927 1.00 22.90 113 LYS A C 1
ATOM 753 O O . LYS A 1 134 ? -16.000 19.315 35.127 1.00 21.92 113 LYS A O 1
ATOM 759 N N . GLN A 1 135 ? -15.741 17.093 35.259 1.00 23.09 114 GLN A N 1
ATOM 760 C CA . GLN A 1 135 ? -16.971 16.966 36.034 1.00 24.62 114 GLN A CA 1
ATOM 761 C C . GLN A 1 135 ? -16.651 17.666 37.352 1.00 24.14 114 GLN A C 1
ATOM 762 O O . GLN A 1 135 ? -15.533 17.558 37.865 1.00 24.66 114 GLN A O 1
ATOM 768 N N . GLY A 1 136 ? -17.601 18.424 37.864 1.00 24.09 115 GLY A N 1
ATOM 769 C CA . GLY A 1 136 ? -17.289 19.226 39.067 1.00 22.99 115 GLY A CA 1
ATOM 770 C C . GLY A 1 136 ? -17.190 20.686 38.684 1.00 21.77 115 GLY A C 1
ATOM 771 O O . GLY A 1 136 ? -17.328 21.556 39.528 1.00 22.05 115 GLY A O 1
ATOM 772 N N . SER A 1 137 ? -16.948 20.978 37.408 1.00 19.59 116 SER A N 1
ATOM 773 C CA . SER A 1 137 ? -16.922 22.384 36.986 1.00 20.08 116 SER A CA 1
ATOM 774 C C . SER A 1 137 ? -18.308 23.000 37.230 1.00 19.80 116 SER A C 1
ATOM 775 O O . SER A 1 137 ? -19.322 22.331 36.973 1.00 20.47 116 SER A O 1
ATOM 778 N N . PRO A 1 138 ? -18.369 24.267 37.694 1.00 19.51 117 PRO A N 1
ATOM 779 C CA . PRO A 1 138 ? -19.668 24.892 37.866 1.00 19.97 117 PRO A CA 1
ATOM 780 C C . PRO A 1 138 ? -20.273 25.424 36.559 1.00 20.75 117 PRO A C 1
ATOM 781 O O . PRO A 1 138 ? -21.401 25.918 36.583 1.00 21.43 117 PRO A O 1
ATOM 785 N N . VAL A 1 139 ? -19.532 25.329 35.454 1.00 21.44 118 VAL A N 1
ATOM 786 C CA . VAL A 1 139 ? -19.931 25.948 34.175 1.00 22.52 118 VAL A CA 1
ATOM 787 C C . VAL A 1 139 ? -21.226 25.312 33.665 1.00 23.40 118 VAL A C 1
ATOM 788 O O . VAL A 1 139 ? -21.305 24.077 33.528 1.00 23.26 118 VAL A O 1
ATOM 792 N N . LYS A 1 140 ? -22.219 26.149 33.381 1.00 23.88 119 LYS A N 1
ATOM 793 C CA . LYS A 1 140 ? -23.521 25.687 32.818 1.00 25.66 119 LYS A CA 1
ATOM 794 C C . LYS A 1 140 ? -23.768 26.141 31.363 1.00 25.49 119 LYS A C 1
ATOM 795 O O . LYS A 1 140 ? -24.579 25.546 30.644 1.00 25.86 119 LYS A O 1
ATOM 801 N N . ASN A 1 141 ? -23.062 27.185 30.937 1.00 25.12 120 ASN A N 1
ATOM 802 C CA . ASN A 1 141 ? -23.219 27.768 29.599 1.00 25.73 120 ASN A CA 1
ATOM 803 C C . ASN A 1 141 ? -21.970 28.572 29.308 1.00 25.47 120 ASN A C 1
ATOM 804 O O . ASN A 1 141 ? -21.087 28.682 30.193 1.00 24.76 120 ASN A O 1
ATOM 809 N N . ALA A 1 142 ? -21.868 29.122 28.096 1.00 25.61 121 ALA A N 1
ATOM 810 C CA . ALA A 1 142 ? -20.624 29.789 27.662 1.00 25.90 121 ALA A CA 1
ATOM 811 C C . ALA A 1 142 ? -20.340 31.022 28.481 1.00 26.21 121 ALA A C 1
ATOM 812 O O . ALA A 1 142 ? -19.191 31.341 28.740 1.00 26.61 121 ALA A O 1
ATOM 814 N N . LEU A 1 143 ? -21.396 31.712 28.888 1.00 26.21 122 LEU A N 1
ATOM 815 C CA . LEU A 1 143 ? -21.233 32.932 29.663 1.00 26.36 122 LEU A CA 1
ATOM 816 C C . LEU A 1 143 ? -20.607 32.674 31.026 1.00 25.43 122 LEU A C 1
ATOM 817 O O . LEU A 1 143 ? -20.013 33.571 31.603 1.00 24.81 122 LEU A O 1
ATOM 822 N N . ASP A 1 144 ? -20.699 31.441 31.530 1.00 25.09 123 ASP A N 1
ATOM 823 C CA . ASP A 1 144 ? -20.052 31.117 32.818 1.00 24.57 123 ASP A CA 1
ATOM 824 C C . ASP A 1 144 ? -18.526 31.003 32.712 1.00 24.33 123 ASP A C 1
ATOM 825 O O . ASP A 1 144 ? -17.871 30.827 33.729 1.00 23.10 123 ASP A O 1
ATOM 830 N N . LEU A 1 145 ? -17.981 31.083 31.490 1.00 24.04 124 LEU A N 1
ATOM 831 C CA . LEU A 1 145 ? -16.542 31.043 31.269 1.00 24.66 124 LEU A CA 1
ATOM 832 C C . LEU A 1 145 ? -15.909 32.422 31.411 1.00 25.18 124 LEU A C 1
ATOM 833 O O . LEU A 1 145 ? -14.689 32.573 31.264 1.00 25.56 124 LEU A O 1
ATOM 838 N N . LYS A 1 146 ? -16.730 33.431 31.680 1.00 25.69 125 LYS A N 1
ATOM 839 C CA . LYS A 1 146 ? -16.217 34.760 31.943 1.00 27.13 125 LYS A CA 1
ATOM 840 C C . LYS A 1 146 ? -15.184 34.748 33.082 1.00 27.11 125 LYS A C 1
ATOM 841 O O . LYS A 1 146 ? -15.449 34.233 34.188 1.00 25.77 125 LYS A O 1
ATOM 847 N N . GLY A 1 147 ? -14.008 35.310 32.799 1.00 27.39 126 GLY A N 1
ATOM 848 C CA . GLY A 1 147 ? -12.939 35.380 33.786 1.00 26.71 126 GLY A CA 1
ATOM 849 C C . GLY A 1 147 ? -12.135 34.100 33.959 1.00 27.50 126 GLY A C 1
ATOM 850 O O . GLY A 1 147 ? -11.189 34.073 34.760 1.00 28.16 126 GLY A O 1
ATOM 851 N N . LYS A 1 148 ? -12.520 33.039 33.248 1.00 25.71 127 LYS A N 1
ATOM 852 C CA . LYS A 1 148 ? -11.849 31.740 33.352 1.00 26.80 127 LYS A CA 1
ATOM 853 C C . LYS A 1 148 ? -10.868 31.528 32.203 1.00 25.44 127 LYS A C 1
ATOM 854 O O . LYS A 1 148 ? -10.947 32.193 31.177 1.00 25.90 127 LYS A O 1
ATOM 860 N N . THR A 1 149 ? -9.961 30.574 32.356 1.00 25.01 128 THR A N 1
ATOM 861 C CA . THR A 1 149 ? -8.972 30.342 31.303 1.00 24.65 128 THR A CA 1
ATOM 862 C C . THR A 1 149 ? -9.521 29.290 30.366 1.00 24.26 128 THR A C 1
ATOM 863 O O . THR A 1 149 ? -10.023 28.261 30.821 1.00 24.34 128 THR A O 1
ATOM 867 N N . ILE A 1 150 ? -9.444 29.557 29.058 1.00 22.44 129 ILE A N 1
ATOM 868 C CA . ILE A 1 150 ? -10.060 28.691 28.058 1.00 22.07 129 ILE A CA 1
ATOM 869 C C . ILE A 1 150 ? -8.960 28.167 27.125 1.00 20.86 129 ILE A C 1
ATOM 870 O O . ILE A 1 150 ? -8.199 28.936 26.574 1.00 21.35 129 ILE A O 1
ATOM 875 N N . GLY A 1 151 ? -8.901 26.858 26.922 1.00 19.55 130 GLY A N 1
ATOM 876 C CA . GLY A 1 151 ? -7.971 26.327 25.967 1.00 18.83 130 GLY A CA 1
ATOM 877 C C . GLY A 1 151 ? -8.656 26.080 24.624 1.00 20.07 130 GLY A C 1
ATOM 878 O O . GLY A 1 151 ? -9.793 25.599 24.576 1.00 19.43 130 GLY A O 1
ATOM 879 N N . VAL A 1 152 ? -7.949 26.404 23.536 1.00 20.32 131 VAL A N 1
ATOM 880 C CA . VAL A 1 152 ? -8.456 26.177 22.177 1.00 20.70 131 VAL A CA 1
ATOM 881 C C . VAL A 1 152 ? -7.303 25.767 21.287 1.00 21.59 131 VAL A C 1
ATOM 882 O O . VAL A 1 152 ? -6.128 26.024 21.605 1.00 21.58 131 VAL A O 1
ATOM 886 N N . GLN A 1 153 ? -7.637 25.170 20.149 1.00 21.31 132 GLN A N 1
ATOM 887 C CA . GLN A 1 153 ? -6.632 24.993 19.120 1.00 21.98 132 GLN A CA 1
ATOM 888 C C . GLN A 1 153 ? -6.477 26.309 18.345 1.00 21.46 132 GLN A C 1
ATOM 889 O O . GLN A 1 153 ? -7.477 27.012 18.061 1.00 21.33 132 GLN A O 1
ATOM 895 N N . ASN A 1 154 ? -5.225 26.688 18.114 1.00 21.72 133 ASN A N 1
ATOM 896 C CA . ASN A 1 154 ? -4.915 27.943 17.405 1.00 21.57 133 ASN A CA 1
ATOM 897 C C . ASN A 1 154 ? -5.698 28.033 16.094 1.00 22.32 133 ASN A C 1
ATOM 898 O O . ASN A 1 154 ? -5.802 27.046 15.372 1.00 22.50 133 ASN A O 1
ATOM 903 N N . ALA A 1 155 ? -6.197 29.217 15.769 1.00 23.50 134 ALA A N 1
ATOM 904 C CA . ALA A 1 155 ? -6.800 29.450 14.450 1.00 24.92 134 ALA A CA 1
ATOM 905 C C . ALA A 1 155 ? -7.950 28.492 14.112 1.00 24.99 134 ALA A C 1
ATOM 906 O O . ALA A 1 155 ? -8.051 27.980 12.987 1.00 24.17 134 ALA A O 1
ATOM 908 N N . THR A 1 156 ? -8.848 28.307 15.094 1.00 24.21 135 THR A N 1
ATOM 909 C CA . THR A 1 156 ? -10.058 27.522 14.932 1.00 23.69 135 THR A CA 1
ATOM 910 C C . THR A 1 156 ? -11.297 28.364 15.228 1.00 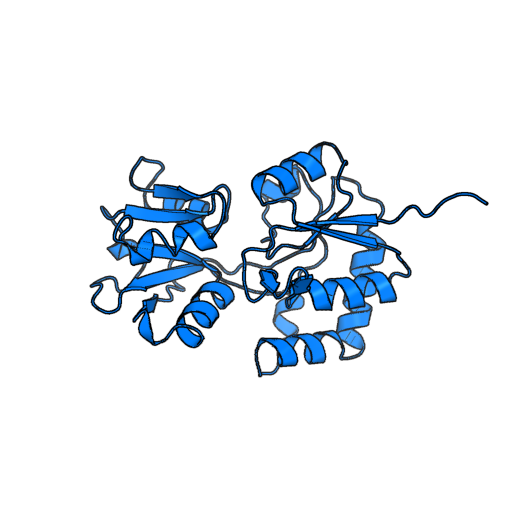23.52 135 THR A C 1
ATOM 911 O O . THR A 1 156 ? -11.222 29.470 15.808 1.00 23.17 135 THR A O 1
ATOM 915 N N . THR A 1 157 ? -12.452 27.844 14.822 1.00 23.69 136 THR A N 1
ATOM 916 C CA . THR A 1 157 ? -13.718 28.514 15.124 1.00 22.68 136 THR A CA 1
ATOM 917 C C . THR A 1 157 ? -13.973 28.446 16.650 1.00 22.90 136 THR A C 1
ATOM 918 O O . THR A 1 157 ? -14.747 29.235 17.165 1.00 22.36 136 THR A O 1
ATOM 922 N N . GLY A 1 158 ? -13.313 27.527 17.380 1.00 21.82 137 GLY A N 1
ATOM 923 C CA . GLY A 1 158 ? -13.440 27.573 18.851 1.00 22.77 137 GLY A CA 1
ATOM 924 C C . GLY A 1 158 ? -12.683 28.756 19.427 1.00 22.29 137 GLY A C 1
ATOM 925 O O . GLY A 1 158 ? -13.184 29.436 20.317 1.00 22.35 137 GLY A O 1
ATOM 926 N N . GLN A 1 159 ? -11.495 29.026 18.901 1.00 21.49 138 GLN A N 1
ATOM 927 C CA . GLN A 1 159 ? -10.769 30.244 19.294 1.00 23.27 138 GLN A CA 1
ATOM 928 C C . GLN A 1 159 ? -11.609 31.449 18.972 1.00 23.14 138 GLN A C 1
ATOM 929 O O . GLN A 1 159 ? -11.730 32.394 19.767 1.00 23.86 138 GLN A O 1
ATOM 935 N N . GLU A 1 160 ? -12.190 31.433 17.777 1.00 24.16 139 GLU A N 1
ATOM 936 C CA . GLU A 1 160 ? -13.065 32.507 17.339 1.00 25.32 139 GLU A CA 1
ATOM 937 C C . GLU A 1 160 ? -14.243 32.7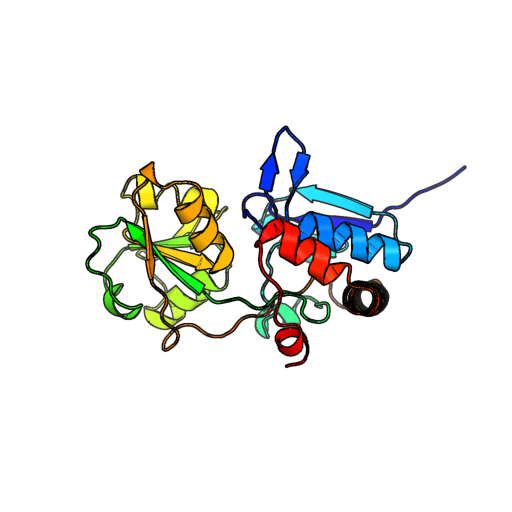40 18.298 1.00 24.36 139 GLU A C 1
ATOM 938 O O . GLU A 1 160 ? -14.547 33.883 18.677 1.00 23.39 139 GLU A O 1
ATOM 944 N N . ALA A 1 161 ? -14.925 31.668 18.675 1.00 24.09 140 ALA A N 1
ATOM 945 C CA . ALA A 1 161 ? -16.063 31.823 19.566 1.00 24.39 140 ALA A CA 1
ATOM 946 C C . ALA A 1 161 ? -15.618 32.406 20.931 1.00 25.80 140 ALA A 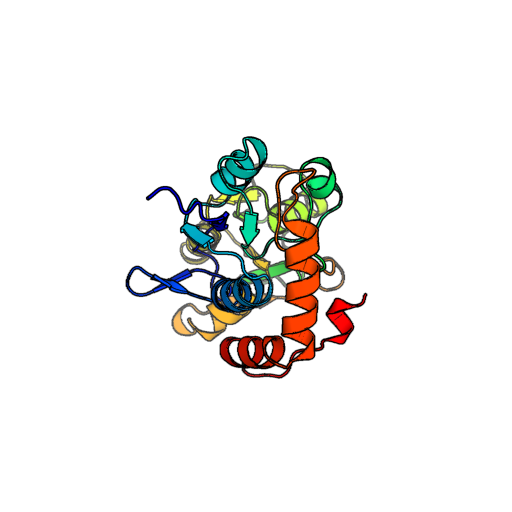C 1
ATOM 947 O O . ALA A 1 161 ? -16.310 33.258 21.494 1.00 24.77 140 ALA A O 1
ATOM 949 N N . ALA A 1 162 ? -14.447 31.974 21.429 1.00 25.47 141 ALA A N 1
ATOM 950 C CA . ALA A 1 162 ? -13.961 32.427 22.723 1.00 25.84 141 ALA A CA 1
ATOM 951 C C . ALA A 1 162 ? -13.648 33.933 22.633 1.00 27.19 141 ALA A C 1
ATOM 952 O O . ALA A 1 162 ? -14.003 34.699 23.522 1.00 26.40 141 ALA A O 1
ATOM 954 N N . GLU A 1 163 ? -13.036 34.347 21.528 1.00 27.05 142 GLU A N 1
ATOM 955 C CA . GLU A 1 163 ? -12.680 35.758 21.353 1.00 28.71 142 GLU A CA 1
ATOM 956 C C . GLU A 1 163 ? -13.898 36.624 21.157 1.00 29.07 142 GLU A C 1
ATOM 957 O O . GLU A 1 163 ? -13.953 37.732 21.672 1.00 30.60 142 GLU A O 1
ATOM 963 N N . LYS A 1 164 ? -14.887 36.113 20.428 1.00 30.10 143 LYS A N 1
ATOM 964 C CA . LYS A 1 164 ? -16.153 36.826 20.223 1.00 32.28 143 LYS A CA 1
ATOM 965 C C . LYS A 1 164 ? -16.913 37.038 21.526 1.00 32.26 143 LYS A C 1
ATOM 966 O O . LYS A 1 164 ? -17.531 38.080 21.706 1.00 32.87 143 LYS A O 1
ATOM 972 N N . LEU A 1 165 ? -16.901 36.030 22.400 1.00 32.70 144 LEU A N 1
ATOM 973 C CA . LEU A 1 165 ? -17.626 36.068 23.671 1.00 33.36 144 LEU A CA 1
ATOM 974 C C . LEU A 1 165 ? -16.957 36.931 24.731 1.00 34.13 144 LEU A C 1
ATOM 975 O O . LEU A 1 165 ? -17.651 37.569 25.527 1.00 34.09 144 LEU A O 1
ATOM 980 N N . PHE A 1 166 ? -15.621 36.939 24.747 1.00 34.60 145 PHE A N 1
ATOM 981 C CA . PHE A 1 166 ? -14.850 37.543 25.855 1.00 34.79 145 PHE A CA 1
ATOM 982 C C . PHE A 1 166 ? -13.814 38.584 25.440 1.00 34.70 145 PHE A C 1
ATOM 983 O O . PHE A 1 166 ? -13.270 39.291 26.294 1.00 34.46 145 PHE A O 1
ATOM 991 N N . GLY A 1 167 ? -13.565 38.693 24.139 1.00 33.89 146 GLY A N 1
ATOM 992 C CA . GLY A 1 167 ? -12.502 39.540 23.623 1.00 34.04 146 GLY A CA 1
ATOM 993 C C . GLY A 1 167 ? -11.177 38.802 23.631 1.00 34.09 146 GLY A C 1
ATOM 994 O O . GLY A 1 167 ? -11.008 37.799 24.331 1.00 34.09 146 GLY A O 1
ATOM 995 N N . LYS A 1 168 ? -10.241 39.282 22.829 1.00 33.80 147 LYS A N 1
ATOM 996 C CA . LYS A 1 168 ? -8.907 38.706 22.784 1.00 33.93 147 LYS A CA 1
ATOM 997 C C . LYS A 1 168 ? -8.172 38.994 24.079 1.00 34.01 147 LYS A C 1
ATOM 998 O O . LYS A 1 168 ? -8.325 40.071 24.650 1.00 34.12 147 LYS A O 1
ATOM 1004 N N . GLY A 1 169 ? -7.365 38.041 24.537 1.00 33.83 148 GLY A N 1
ATOM 1005 C CA . GLY A 1 169 ? -6.517 38.270 25.707 1.00 33.40 148 GLY A CA 1
ATOM 1006 C C . GLY A 1 169 ? -5.791 37.018 26.163 1.00 33.12 148 GLY A C 1
ATOM 1007 O O . GLY A 1 169 ? -6.026 35.940 25.603 1.00 32.63 148 GLY A O 1
ATOM 1008 N N . PRO A 1 170 ? -4.907 37.157 27.184 1.00 33.23 149 PRO A N 1
ATOM 1009 C CA . PRO A 1 170 ? -4.151 36.033 27.762 1.00 32.90 149 PRO A CA 1
ATOM 1010 C C . PRO A 1 170 ? -4.988 34.888 28.354 1.00 32.53 149 PRO A C 1
ATOM 1011 O O . PRO A 1 170 ? -4.458 33.776 28.447 1.00 32.11 149 PRO A O 1
ATOM 1015 N N . HIS A 1 171 ? -6.250 35.130 28.745 1.00 30.29 150 HIS A N 1
ATOM 1016 C CA . HIS A 1 171 ? -7.077 34.038 29.271 1.00 29.76 150 HIS A CA 1
ATOM 1017 C C . HIS A 1 171 ? -7.435 32.962 28.234 1.00 28.21 150 HIS A C 1
ATOM 1018 O O . HIS A 1 171 ? -7.865 31.865 28.583 1.00 27.71 150 HIS A O 1
ATOM 1025 N N . ILE A 1 172 ? -7.250 33.277 26.964 1.00 25.54 151 ILE A N 1
ATOM 1026 C CA . ILE A 1 172 ? -7.493 32.316 25.915 1.00 26.35 151 ILE A CA 1
ATOM 1027 C C . ILE A 1 172 ? -6.139 31.718 25.595 1.00 25.80 151 ILE A C 1
ATOM 1028 O O . ILE A 1 172 ? -5.232 32.421 25.164 1.00 26.70 151 ILE A O 1
ATOM 1033 N N . LYS A 1 173 ? -5.985 30.439 25.881 1.00 24.51 152 LYS A N 1
ATOM 1034 C CA . LYS A 1 173 ? -4.721 29.776 25.661 1.00 23.96 152 LYS A CA 1
ATOM 1035 C C . LYS A 1 173 ? -4.816 28.953 24.376 1.00 24.58 152 LYS A C 1
ATOM 1036 O O . LYS A 1 173 ? -5.742 28.158 24.208 1.00 23.04 152 LYS A O 1
ATOM 1042 N N . LYS A 1 174 ? -3.847 29.140 23.487 1.00 24.77 153 LYS A N 1
ATOM 1043 C CA . LYS A 1 174 ? -3.921 28.559 22.143 1.00 26.38 153 LYS A CA 1
ATOM 1044 C C . LYS A 1 174 ? -2.880 27.468 21.972 1.00 26.84 153 LYS A C 1
ATOM 1045 O O . LYS A 1 174 ? -1.691 27.686 22.339 1.00 28.44 153 LYS A O 1
ATOM 1051 N N . PHE A 1 175 ? -3.288 26.317 21.422 1.00 24.63 154 PHE A N 1
ATOM 1052 C CA . PHE A 1 175 ? -2.389 25.168 21.243 1.00 23.87 154 PHE A CA 1
ATOM 1053 C C . PHE A 1 175 ? -2.370 24.689 19.794 1.00 23.10 154 PHE A C 1
ATOM 1054 O O . PHE A 1 175 ? -3.342 24.885 19.074 1.00 22.14 154 PHE A O 1
ATOM 1062 N N . GLU A 1 176 ? -1.271 24.069 19.368 1.00 21.74 155 GLU A N 1
ATOM 1063 C CA . GLU A 1 176 ? -1.158 23.688 17.946 1.00 21.47 155 GLU A CA 1
ATOM 1064 C C . GLU A 1 176 ? -2.018 22.480 17.590 1.00 21.58 155 GLU A C 1
ATOM 1065 O O . GLU A 1 176 ? -2.342 22.295 16.409 1.00 21.72 155 GLU A O 1
ATOM 1071 N N . THR A 1 177 ? -2.383 21.671 18.594 1.00 21.02 156 THR A N 1
ATOM 1072 C CA . THR A 1 177 ? -3.381 20.582 18.403 1.00 21.61 156 THR A CA 1
ATOM 1073 C C . THR A 1 177 ? -4.488 20.686 19.437 1.00 22.42 156 THR A C 1
ATOM 1074 O O . THR A 1 177 ? -4.262 21.181 20.570 1.00 22.08 156 THR A O 1
ATOM 1078 N N . THR A 1 178 ? -5.661 20.161 19.077 1.00 22.05 157 THR A N 1
ATOM 1079 C CA . THR A 1 178 ? -6.730 19.983 20.075 1.00 22.99 157 THR A CA 1
ATOM 1080 C C . THR A 1 178 ? -6.305 18.962 21.143 1.00 22.46 157 THR A C 1
ATOM 1081 O O . THR A 1 178 ? -6.721 19.069 22.306 1.00 21.85 157 THR A O 1
ATOM 1085 N N . VAL A 1 179 ? -5.467 17.993 20.775 1.00 23.58 158 VAL A N 1
ATOM 1086 C CA . VAL A 1 179 ? -4.977 17.008 21.738 1.00 23.98 158 VAL A CA 1
ATOM 1087 C C . VAL A 1 179 ? -4.313 17.707 22.936 1.00 23.62 158 VAL A C 1
ATOM 1088 O O . VAL A 1 179 ? -4.624 17.412 24.094 1.00 22.47 158 VAL A O 1
ATOM 1092 N N . VAL A 1 180 ? -3.402 18.630 22.649 1.00 23.80 159 VAL A N 1
ATOM 1093 C CA . VAL A 1 180 ? -2.711 19.406 23.708 1.00 24.01 159 VAL A CA 1
ATOM 1094 C C . VAL A 1 180 ? -3.649 20.326 24.514 1.00 23.90 159 VAL A C 1
ATOM 1095 O O . VAL A 1 180 ? -3.493 20.445 25.737 1.00 22.64 159 VAL A O 1
ATOM 1099 N N . ALA A 1 181 ? -4.610 20.974 23.846 1.00 22.71 160 ALA A N 1
ATOM 1100 C CA . ALA A 1 181 ? -5.675 21.689 24.552 1.00 22.54 160 ALA A CA 1
ATOM 1101 C C . ALA A 1 181 ? -6.324 20.837 25.636 1.00 23.27 160 ALA A C 1
ATOM 1102 O O . ALA A 1 181 ? -6.489 21.283 26.782 1.00 22.52 160 ALA A O 1
ATOM 1104 N N . ILE A 1 182 ? -6.732 19.619 25.266 1.00 23.47 161 ILE A N 1
ATOM 1105 C CA . ILE A 1 182 ? -7.372 18.684 26.210 1.00 23.78 161 ILE A CA 1
ATOM 1106 C C . ILE A 1 182 ? -6.440 18.303 27.356 1.00 21.80 161 ILE A C 1
ATOM 1107 O O . ILE A 1 182 ? -6.844 18.306 28.518 1.00 21.41 161 ILE A O 1
ATOM 1112 N N . MET A 1 183 ? -5.181 18.006 27.026 1.00 21.76 162 MET A N 1
ATOM 1113 C CA A MET A 1 183 ? -4.163 17.743 28.040 0.50 21.43 162 MET A CA 1
ATOM 1114 C CA B MET A 1 183 ? -4.144 17.760 28.030 0.50 21.52 162 MET A CA 1
ATOM 1115 C C . MET A 1 183 ? -4.038 18.885 29.045 1.00 20.58 162 MET A C 1
ATOM 1116 O O . MET A 1 183 ? -3.838 18.623 30.242 1.00 20.18 162 MET A O 1
ATOM 1125 N N . GLU A 1 184 ? -4.142 20.138 28.570 1.00 20.93 163 GLU A N 1
ATOM 1126 C CA . GLU A 1 184 ? -4.045 21.301 29.479 1.00 21.70 163 GLU A CA 1
ATOM 1127 C C . GLU A 1 184 ? -5.319 21.432 30.337 1.00 21.12 163 GLU A C 1
ATOM 1128 O O . GLU A 1 184 ? -5.277 22.022 31.402 1.00 20.82 163 GLU A O 1
ATOM 1134 N N . LEU A 1 185 ? -6.453 20.931 29.838 1.00 20.90 164 LEU A N 1
ATOM 1135 C CA . LEU A 1 185 ? -7.666 20.821 30.677 1.00 21.03 164 LEU A CA 1
ATOM 1136 C C . LEU A 1 185 ? -7.412 19.799 31.788 1.00 21.11 164 LEU A C 1
ATOM 1137 O O . LEU A 1 185 ? -7.666 20.063 32.957 1.00 21.90 164 LEU A O 1
ATOM 1142 N N . LEU A 1 186 ? -6.890 18.635 31.419 1.00 21.85 165 LEU A N 1
ATOM 1143 C CA . LEU A 1 186 ? -6.673 17.542 32.372 1.00 21.15 165 LEU A CA 1
ATOM 1144 C C . LEU A 1 186 ? -5.690 17.902 33.502 1.00 21.60 165 LEU A C 1
ATOM 1145 O O . LEU A 1 186 ? -5.903 17.540 34.669 1.00 21.44 165 LEU A O 1
ATOM 1150 N N . ASN A 1 187 ? -4.647 18.656 33.175 1.00 21.57 166 ASN A N 1
ATOM 1151 C CA . ASN A 1 187 ? -3.631 18.974 34.160 1.00 21.58 166 ASN A CA 1
ATOM 1152 C C . ASN A 1 187 ? -3.911 20.298 34.904 1.00 21.87 166 ASN A C 1
ATOM 1153 O O . ASN A 1 187 ? -3.095 20.770 35.720 1.00 22.72 166 ASN A O 1
ATOM 1158 N N . GLY A 1 188 ? -5.073 20.873 34.642 1.00 22.34 167 GLY A N 1
ATOM 1159 C CA . GLY A 1 188 ? -5.494 22.087 35.314 1.00 22.09 167 GLY A CA 1
ATOM 1160 C C . GLY A 1 188 ? -4.900 23.379 34.777 1.00 22.60 167 GLY A C 1
ATOM 1161 O O . GLY A 1 188 ? -5.070 24.446 35.382 1.00 23.65 167 GLY A O 1
ATOM 1162 N N . GLY A 1 189 ? -4.192 23.310 33.661 1.00 19.98 168 GLY A N 1
ATOM 1163 C CA . GLY A 1 189 ? -3.673 24.526 33.042 1.00 22.08 168 GLY A CA 1
ATOM 1164 C C . GLY A 1 189 ? -4.779 25.440 32.509 1.00 22.48 168 GLY A C 1
ATOM 1165 O O . GLY A 1 189 ? -4.621 26.665 32.455 1.00 23.40 168 GLY A O 1
ATOM 1166 N N . VAL A 1 190 ? -5.889 24.843 32.088 1.00 22.29 169 VAL A N 1
ATOM 1167 C CA . VAL A 1 190 ? -7.071 25.632 31.697 1.00 21.89 169 VAL A CA 1
ATOM 1168 C C . VAL A 1 190 ? -8.298 25.096 32.431 1.00 21.59 169 VAL A C 1
ATOM 1169 O O . VAL A 1 190 ? -8.307 23.934 32.891 1.00 22.30 169 VAL A O 1
ATOM 1173 N N . ASP A 1 191 ? -9.312 25.944 32.501 1.00 21.25 170 ASP A N 1
ATOM 1174 C CA . ASP A 1 191 ? -10.596 25.667 33.194 1.00 21.89 170 ASP A CA 1
ATOM 1175 C C . ASP A 1 191 ? -11.621 24.993 32.263 1.00 21.55 170 ASP A C 1
ATOM 1176 O O . ASP A 1 191 ? -12.567 24.348 32.728 1.00 22.28 170 ASP A O 1
ATOM 1181 N N . ALA A 1 192 ? -11.427 25.136 30.956 1.00 21.54 171 ALA A N 1
ATOM 1182 C CA . ALA A 1 192 ? -12.380 24.652 29.967 1.00 20.57 171 ALA A CA 1
ATOM 1183 C C . ALA A 1 192 ? -11.686 24.663 28.620 1.00 19.92 171 ALA A C 1
ATOM 1184 O O . ALA A 1 192 ? -10.736 25.446 28.400 1.00 20.45 171 ALA A O 1
ATOM 1186 N N . VAL A 1 193 ? -12.189 23.816 27.718 1.00 20.00 172 VAL A N 1
ATOM 1187 C CA . VAL A 1 193 ? -11.744 23.783 26.309 1.00 19.45 172 VAL A CA 1
ATOM 1188 C C . VAL A 1 193 ? -12.975 23.996 25.424 1.00 20.13 172 VAL A C 1
ATOM 1189 O O . VAL A 1 193 ? -14.093 23.464 25.722 1.00 20.60 172 VAL A O 1
ATOM 1193 N N . ILE A 1 194 ? -12.829 24.803 24.374 1.00 20.84 173 ILE A N 1
ATOM 1194 C CA . ILE A 1 194 ? -13.927 24.911 23.400 1.00 20.80 173 ILE A CA 1
ATOM 1195 C C . ILE A 1 194 ? -13.435 24.195 22.152 1.00 21.51 173 ILE A C 1
ATOM 1196 O O . ILE A 1 194 ? -12.377 24.537 21.589 1.00 20.83 173 ILE A O 1
ATOM 1201 N N . THR A 1 195 ? -14.187 23.181 21.757 1.00 21.14 174 THR A N 1
ATOM 1202 C CA . THR A 1 195 ? -13.861 22.397 20.552 1.00 22.31 174 THR A CA 1
ATOM 1203 C C . THR A 1 195 ? -15.126 21.832 19.910 1.00 22.97 174 THR A C 1
ATOM 1204 O O . THR A 1 195 ? -16.215 22.083 20.386 1.00 21.87 174 THR A O 1
ATOM 1208 N N . ASP A 1 196 ? -14.951 21.011 18.869 1.00 22.42 175 ASP A N 1
ATOM 1209 C CA . ASP A 1 196 ? -16.090 20.544 18.063 1.00 22.87 175 ASP A CA 1
ATOM 1210 C C . ASP A 1 196 ? -16.834 19.445 18.783 1.00 21.73 175 ASP A C 1
ATOM 1211 O O . ASP A 1 196 ? -16.211 18.612 19.460 1.00 21.74 175 ASP A O 1
ATOM 1216 N N . ASN A 1 197 ? -18.160 19.423 18.593 1.00 21.67 176 ASN A N 1
ATOM 1217 C CA . ASN A 1 197 ? -19.025 18.518 19.334 1.00 22.10 176 ASN A CA 1
ATOM 1218 C C . ASN A 1 197 ? -18.624 17.043 19.226 1.00 22.38 176 ASN A C 1
ATOM 1219 O O . ASN A 1 197 ? -18.628 16.363 20.247 1.00 23.04 176 ASN A O 1
ATOM 1224 N N . ALA A 1 198 ? -18.324 16.542 18.014 1.00 21.91 177 ALA A N 1
ATOM 1225 C CA . ALA A 1 198 ? -18.075 15.071 17.897 1.00 22.37 177 ALA A CA 1
ATOM 1226 C C . ALA A 1 198 ? -16.743 14.710 18.517 1.00 22.48 177 ALA A C 1
ATOM 1227 O O . ALA A 1 198 ? -16.560 13.597 19.020 1.00 22.80 177 ALA A O 1
ATOM 1229 N N . VAL A 1 199 ? -15.805 15.665 18.498 1.00 20.57 178 VAL A N 1
ATOM 1230 C CA . VAL A 1 199 ? -14.486 15.464 19.090 1.00 20.67 178 VAL A CA 1
ATOM 1231 C C . VAL A 1 199 ? -14.604 15.420 20.619 1.00 21.00 178 VAL A C 1
ATOM 1232 O O . VAL A 1 199 ? -14.109 14.492 21.263 1.00 22.69 178 VAL A O 1
ATOM 1236 N N . ALA A 1 200 ? -15.285 16.396 21.201 1.00 20.68 179 ALA A N 1
ATOM 1237 C CA . ALA A 1 200 ? -15.516 16.384 22.670 1.00 22.12 179 ALA A CA 1
ATOM 1238 C C . ALA A 1 200 ? -16.304 15.154 23.115 1.00 22.56 179 ALA A C 1
ATOM 1239 O O . ALA A 1 200 ? -15.938 14.466 24.067 1.00 22.99 179 ALA A O 1
ATOM 1241 N N . ASN A 1 201 ? -17.388 14.865 22.405 1.00 24.01 180 ASN A N 1
ATOM 1242 C CA . ASN A 1 201 ? -18.239 13.741 22.756 1.00 25.76 180 ASN A CA 1
ATOM 1243 C C . ASN A 1 201 ? -17.516 12.413 22.703 1.00 26.78 180 ASN A C 1
ATOM 1244 O O . ASN A 1 201 ? -17.697 11.571 23.598 1.00 27.21 180 ASN A O 1
ATOM 1249 N N . GLU A 1 202 ? -16.692 12.215 21.673 1.00 27.28 181 GLU A N 1
ATOM 1250 C CA . GLU A 1 202 ? -15.975 10.934 21.532 1.00 28.78 181 GLU A CA 1
ATOM 1251 C C . GLU A 1 202 ? -14.852 10.824 22.576 1.00 27.72 181 GLU A C 1
ATOM 1252 O O . GLU A 1 202 ? -14.598 9.754 23.087 1.00 25.75 181 GLU A O 1
ATOM 1258 N N . TYR A 1 203 ? -14.201 11.941 22.891 1.00 26.43 182 TYR A N 1
ATOM 1259 C CA . TYR A 1 203 ? -13.168 11.929 23.922 1.00 26.49 182 TYR A CA 1
ATOM 1260 C C . TYR A 1 203 ? -13.754 11.460 25.268 1.00 26.25 182 TYR A C 1
ATOM 1261 O O . TYR A 1 203 ? -13.166 10.630 25.960 1.00 24.91 182 TYR A O 1
ATOM 1270 N N . VAL A 1 204 ? -14.910 12.006 25.630 1.00 26.59 183 VAL A N 1
ATOM 1271 C CA . VAL A 1 204 ? -15.558 11.673 26.914 1.00 28.02 183 VAL A CA 1
ATOM 1272 C C . VAL A 1 204 ? -15.990 10.218 26.888 1.00 28.49 183 VAL A C 1
ATOM 1273 O O . VAL A 1 204 ? -15.752 9.479 27.833 1.00 29.74 183 VAL A O 1
ATOM 1277 N N . LYS A 1 205 ? -16.585 9.799 25.779 1.00 30.43 184 LYS A N 1
ATOM 1278 C CA . LYS A 1 205 ? -17.101 8.427 25.651 1.00 32.44 184 LYS A CA 1
ATOM 1279 C C . LYS A 1 205 ? -15.953 7.410 25.688 1.00 32.24 184 LYS A C 1
ATOM 1280 O O . LYS A 1 205 ? -16.083 6.319 26.259 1.00 33.58 184 LYS A O 1
ATOM 1286 N N . ASN A 1 206 ? -14.826 7.768 25.086 1.00 32.74 185 ASN A N 1
ATOM 1287 C CA . ASN A 1 206 ? -13.637 6.912 25.129 1.00 32.98 185 ASN A CA 1
ATOM 1288 C C . ASN A 1 206 ? -12.761 7.062 26.369 1.00 32.82 185 ASN A C 1
ATOM 1289 O O . ASN A 1 206 ? -11.889 6.233 26.603 1.00 31.86 185 ASN A O 1
ATOM 1294 N N . ASN A 1 207 ? -12.974 8.104 27.169 1.00 31.95 186 ASN A N 1
ATOM 1295 C CA . ASN A 1 207 ? -12.134 8.287 28.358 1.00 31.53 186 ASN A CA 1
ATOM 1296 C C . ASN A 1 207 ? -12.892 8.508 29.663 1.00 31.53 186 ASN A C 1
ATOM 1297 O O . ASN A 1 207 ? -12.686 9.530 30.337 1.00 31.02 186 ASN A O 1
ATOM 1302 N N . PRO A 1 208 ? -13.739 7.525 30.052 1.00 31.78 187 PRO A N 1
ATOM 1303 C CA . PRO A 1 208 ? -14.586 7.671 31.243 1.00 32.33 187 PRO A CA 1
ATOM 1304 C C . PRO A 1 208 ? -13.762 7.967 32.500 1.00 32.58 187 PRO A C 1
ATOM 1305 O O . PRO A 1 208 ? -14.194 8.750 33.355 1.00 32.88 187 PRO A O 1
ATOM 1309 N N . ASN A 1 209 ? -12.563 7.395 32.587 1.00 33.07 188 ASN A N 1
ATOM 1310 C CA . ASN A 1 209 ? -11.750 7.544 33.793 1.00 33.75 188 ASN A CA 1
ATOM 1311 C C . ASN A 1 209 ? -11.170 8.942 33.966 1.00 33.31 188 ASN A C 1
ATOM 1312 O O . ASN A 1 209 ? -10.686 9.277 35.048 1.00 34.18 188 ASN A O 1
ATOM 1317 N N . LYS A 1 210 ? -11.224 9.743 32.911 1.00 32.26 189 LYS A N 1
ATOM 1318 C CA . LYS A 1 210 ? -10.810 11.143 32.949 1.00 31.60 189 LYS A CA 1
ATOM 1319 C C . LYS A 1 210 ? -11.862 12.059 33.574 1.00 30.69 189 LYS A C 1
ATOM 1320 O O . LYS A 1 210 ? -11.575 13.228 33.861 1.00 30.41 189 LYS A O 1
ATOM 1326 N N . LYS A 1 211 ? -13.083 11.544 33.725 1.00 29.60 190 LYS A N 1
ATOM 1327 C CA . LYS A 1 211 ? -14.190 12.259 34.369 1.00 29.38 190 LYS A CA 1
ATOM 1328 C C . LYS A 1 211 ? -14.347 13.679 33.818 1.00 28.97 190 LYS A C 1
ATOM 1329 O O . LYS A 1 211 ? -14.315 14.661 34.579 1.00 29.51 190 LYS A O 1
ATOM 1335 N N . LEU A 1 212 ? -14.518 13.764 32.497 1.00 27.69 191 LEU A N 1
ATOM 1336 C CA . LEU A 1 212 ? -14.830 15.015 31.803 1.00 26.39 191 LEU A CA 1
ATOM 1337 C C . LEU A 1 212 ? -16.302 15.031 31.441 1.00 26.59 191 LEU A C 1
ATOM 1338 O O . LEU A 1 212 ? -16.983 13.990 31.522 1.00 26.37 191 LEU A O 1
ATOM 1343 N N . GLN A 1 213 ? -16.794 16.203 31.035 1.00 26.36 192 GLN A N 1
ATOM 1344 C CA . GLN A 1 213 ? -18.165 16.303 30.553 1.00 26.27 192 GLN A CA 1
ATOM 1345 C C . GLN A 1 213 ? -18.311 17.387 29.474 1.00 25.10 192 GLN A C 1
ATOM 1346 O O . GLN A 1 213 ? -17.512 18.333 29.417 1.00 23.20 192 GLN A O 1
ATOM 1352 N N . VAL A 1 214 ? -19.337 17.227 28.638 1.00 24.02 193 VAL A N 1
ATOM 1353 C CA . VAL A 1 214 ? -19.615 18.172 27.530 1.00 24.97 193 VAL A CA 1
ATOM 1354 C C . VAL A 1 214 ? -20.781 19.078 27.931 1.00 25.14 193 VAL A C 1
ATOM 1355 O O . VAL A 1 214 ? -21.821 18.615 28.412 1.00 24.56 193 VAL A O 1
ATOM 1359 N N . ILE A 1 215 ? -20.577 20.380 27.798 1.00 25.04 194 ILE A N 1
ATOM 1360 C CA . ILE A 1 215 ? -21.694 21.283 27.943 1.00 26.72 194 ILE A CA 1
ATOM 1361 C C . ILE A 1 215 ? -22.030 21.859 26.583 1.00 26.65 194 ILE A C 1
ATOM 1362 O O . ILE A 1 215 ? -21.172 22.447 25.932 1.00 25.09 194 ILE A O 1
ATOM 1367 N N . GLU A 1 216 ? -23.276 21.682 26.153 1.00 26.68 195 GLU A N 1
ATOM 1368 C CA . GLU A 1 216 ? -23.724 22.268 24.889 1.00 27.41 195 GLU A CA 1
ATOM 1369 C C . GLU A 1 216 ? -24.350 23.628 25.201 1.00 26.88 195 GLU A C 1
ATOM 1370 O O . GLU A 1 216 ? -24.992 23.794 26.255 1.00 26.44 195 GLU A O 1
ATOM 1376 N N . ASP A 1 217 ? -24.173 24.600 24.308 1.00 26.30 196 ASP A N 1
ATOM 1377 C CA . ASP A 1 217 ? -24.831 25.903 24.458 1.00 27.19 196 ASP A CA 1
ATOM 1378 C C . ASP A 1 217 ? -25.300 26.390 23.084 1.00 27.03 196 ASP A C 1
ATOM 1379 O O . ASP A 1 217 ? -24.606 27.145 22.443 1.00 27.25 196 ASP A O 1
ATOM 1384 N N . PRO A 1 218 ? -26.473 25.922 22.621 1.00 27.89 197 PRO A N 1
ATOM 1385 C CA . PRO A 1 218 ? -27.028 26.359 21.333 1.00 28.13 197 PRO A CA 1
ATOM 1386 C C . PRO A 1 218 ? -27.340 27.863 21.268 1.00 28.70 197 PRO A C 1
ATOM 1387 O O . PRO A 1 218 ? -27.489 28.425 20.166 1.00 28.30 197 PRO A O 1
ATOM 1391 N N . LYS A 1 219 ? -27.484 28.521 22.418 1.00 28.93 198 LYS A N 1
ATOM 1392 C CA . LYS A 1 219 ? -27.751 29.968 22.379 1.00 30.37 198 LYS A CA 1
ATOM 1393 C C . LYS A 1 219 ? -26.514 30.775 21.988 1.00 30.41 198 LYS A C 1
ATOM 1394 O O . LYS A 1 219 ? -26.628 31.829 21.365 1.00 30.92 198 LYS A O 1
ATOM 1400 N N . ASN A 1 220 ? -25.327 30.257 22.304 1.00 30.01 199 ASN A N 1
ATOM 1401 C CA . ASN A 1 220 ? -24.092 31.017 22.128 1.00 29.85 199 ASN A CA 1
ATOM 1402 C C . ASN A 1 220 ? -23.181 30.480 21.023 1.00 30.09 199 ASN A C 1
ATOM 1403 O O . ASN A 1 220 ? -22.260 31.182 20.586 1.00 31.78 199 ASN A O 1
ATOM 1408 N N . PHE A 1 221 ? -23.395 29.242 20.592 1.00 28.21 200 PHE A N 1
ATOM 1409 C CA . PHE A 1 221 ? -22.558 28.661 19.547 1.00 27.09 200 PHE A CA 1
ATOM 1410 C C . PHE A 1 221 ? -23.395 28.376 18.298 1.00 28.42 200 PHE A C 1
ATOM 1411 O O . PHE A 1 221 ? -24.467 27.763 18.393 1.00 28.00 200 PHE A O 1
ATOM 1419 N N . ALA A 1 222 ? -22.854 28.793 17.152 1.00 28.04 201 ALA A N 1
ATOM 1420 C CA . ALA A 1 222 ? -23.487 28.696 15.833 1.00 28.62 201 ALA A CA 1
ATOM 1421 C C . ALA A 1 222 ? -23.372 27.285 15.225 1.00 26.97 201 ALA A C 1
ATOM 1422 O O . ALA A 1 222 ? -22.496 26.542 15.570 1.00 26.14 201 ALA A O 1
ATOM 1424 N N . SER A 1 223 ? -24.274 26.964 14.303 1.00 26.20 202 SER A N 1
ATOM 1425 C CA . SER A 1 223 ? -24.154 25.789 13.440 1.00 25.86 202 SER A CA 1
ATOM 1426 C C . SER A 1 223 ? -22.953 25.967 12.544 1.00 25.05 202 SER A C 1
ATOM 1427 O O . SER A 1 223 ? -22.679 27.080 12.072 1.00 25.31 202 SER A O 1
ATOM 1430 N N . GLU A 1 224 ? -22.226 24.879 12.321 1.00 23.51 203 GLU A N 1
ATOM 1431 C CA . GLU A 1 224 ? -21.015 24.917 11.476 1.00 23.09 203 GLU A CA 1
ATOM 1432 C C . GLU A 1 224 ? -21.095 23.777 10.492 1.00 23.08 203 GLU A C 1
ATOM 1433 O O . GLU A 1 224 ? -21.609 22.704 10.851 1.00 22.69 203 GLU A O 1
ATOM 1439 N N . TYR A 1 225 ? -20.558 23.974 9.273 1.00 21.27 204 TYR A N 1
ATOM 1440 C CA . TYR A 1 225 ? -20.545 22.872 8.286 1.00 21.40 204 TYR A CA 1
ATOM 1441 C C . TYR A 1 225 ? -19.124 22.613 7.864 1.00 21.34 204 TYR A C 1
ATOM 1442 O O . TYR A 1 225 ? -18.449 23.575 7.560 1.00 20.24 204 TYR A O 1
ATOM 1451 N N . TYR A 1 226 ? -18.673 21.343 7.813 1.00 20.12 205 TYR A N 1
ATOM 1452 C CA . TYR A 1 226 ? -17.306 21.076 7.369 1.00 19.70 205 TYR A CA 1
ATOM 1453 C C . TYR A 1 226 ? -17.266 20.971 5.843 1.00 20.17 205 TYR A C 1
ATOM 1454 O O . TYR A 1 226 ? -18.251 20.513 5.238 1.00 19.44 205 TYR A O 1
ATOM 1463 N N . GLY A 1 227 ? -16.176 21.458 5.250 1.00 19.84 206 GLY A N 1
ATOM 1464 C CA . GLY A 1 227 ? -15.922 21.289 3.800 1.00 19.62 206 GLY A CA 1
ATOM 1465 C C . GLY A 1 227 ? -14.490 20.789 3.613 1.00 21.02 206 GLY A C 1
ATOM 1466 O O . GLY A 1 227 ? -13.620 21.002 4.468 1.00 20.77 206 GLY A O 1
ATOM 1467 N N . MET A 1 228 ? -14.254 20.078 2.498 1.00 20.97 207 MET A N 1
ATOM 1468 C CA . MET A 1 228 ? -12.881 19.841 2.038 1.00 20.55 207 MET A CA 1
ATOM 1469 C C . MET A 1 228 ? -12.407 21.206 1.545 1.00 22.23 207 MET A C 1
ATOM 1470 O O . MET A 1 228 ? -13.226 22.030 1.184 1.00 22.58 207 MET A O 1
ATOM 1475 N N . ILE A 1 229 ? -11.108 21.476 1.593 1.00 22.18 208 ILE A N 1
ATOM 1476 C CA . ILE A 1 229 ? -10.594 22.822 1.292 1.00 21.45 208 ILE A CA 1
ATOM 1477 C C . ILE A 1 229 ? -9.524 22.759 0.197 1.00 22.12 208 ILE A C 1
ATOM 1478 O O . ILE A 1 229 ? -8.864 21.738 0.022 1.00 21.63 208 ILE A O 1
ATOM 1483 N N . PHE A 1 230 ? -9.403 23.837 -0.577 1.00 21.47 209 PHE A N 1
ATOM 1484 C CA . PHE A 1 230 ? -8.539 23.862 -1.773 1.00 21.99 209 PHE A CA 1
ATOM 1485 C C . PHE A 1 230 ? -7.897 25.216 -1.852 1.00 22.55 209 PHE A C 1
ATOM 1486 O O . PHE A 1 230 ? -8.482 26.196 -1.384 1.00 22.90 209 PHE A O 1
ATOM 1494 N N . PRO A 1 231 ? -6.725 25.290 -2.519 1.00 22.52 210 PRO A N 1
ATOM 1495 C CA . PRO A 1 231 ? -6.248 26.615 -2.865 1.00 23.61 210 PRO A CA 1
ATOM 1496 C C . PRO A 1 231 ? -7.295 27.282 -3.750 1.00 24.73 210 PRO A C 1
ATOM 1497 O O . PRO A 1 231 ? -8.037 26.619 -4.490 1.00 23.78 210 PRO A O 1
ATOM 1501 N N . LYS A 1 232 ? -7.342 28.598 -3.660 1.00 27.72 211 LYS A N 1
ATOM 1502 C CA . LYS A 1 232 ? -8.228 29.416 -4.456 1.00 30.16 211 LYS A CA 1
ATOM 1503 C C . LYS A 1 232 ? -8.078 29.086 -5.940 1.00 31.52 211 LYS A C 1
ATOM 1504 O O . LYS A 1 232 ? -6.958 28.924 -6.443 1.00 31.72 211 LYS A O 1
ATOM 1510 N N . ASN A 1 233 ? -9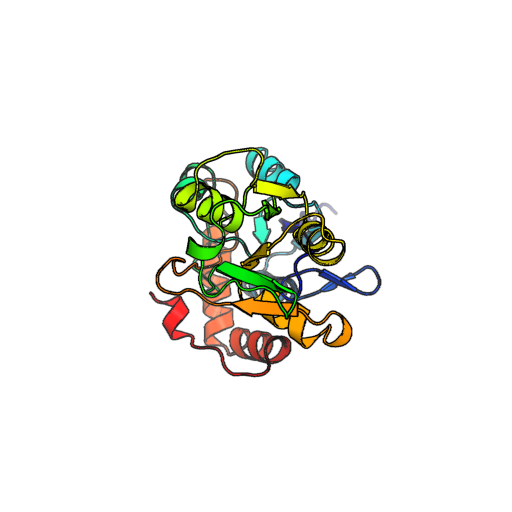.209 28.933 -6.631 1.00 32.49 212 ASN A N 1
ATOM 1511 C CA . ASN A 1 233 ? -9.222 28.617 -8.082 1.00 32.98 212 ASN A CA 1
ATOM 1512 C C . ASN A 1 233 ? -8.736 27.192 -8.449 1.00 32.48 212 ASN A C 1
ATOM 1513 O O . ASN A 1 233 ? -8.347 26.912 -9.573 1.00 32.22 212 ASN A O 1
ATOM 1518 N N . SER A 1 234 ? -8.785 26.281 -7.494 1.00 31.48 213 SER A N 1
ATOM 1519 C CA . SER A 1 234 ? -8.431 24.894 -7.756 1.00 30.71 213 SER A CA 1
ATOM 1520 C C . SER A 1 234 ? -9.292 24.225 -8.819 1.00 30.77 213 SER A C 1
ATOM 1521 O O . SER A 1 234 ? -10.533 24.289 -8.768 1.00 30.91 213 SER A O 1
ATOM 1524 N N . GLU A 1 235 ? -8.646 23.507 -9.726 1.00 30.49 214 GLU A N 1
ATOM 1525 C CA . GLU A 1 235 ? -9.373 22.683 -10.669 1.00 32.28 214 GLU A CA 1
ATOM 1526 C C . GLU A 1 235 ? -9.872 21.339 -10.084 1.00 30.40 214 GLU A C 1
ATOM 1527 O O . GLU A 1 235 ? -10.509 20.575 -10.793 1.00 31.08 214 GLU A O 1
ATOM 1533 N N . LEU A 1 236 ? -9.598 21.045 -8.813 1.00 28.40 215 LEU A N 1
ATOM 1534 C CA . LEU A 1 236 ? -10.120 19.809 -8.190 1.00 25.82 215 LEU A CA 1
ATOM 1535 C C . LEU A 1 236 ? -11.524 19.953 -7.592 1.00 25.25 215 LEU A C 1
ATOM 1536 O O . LEU A 1 236 ? -12.194 18.955 -7.404 1.00 24.67 215 LEU A O 1
ATOM 1541 N N . LYS A 1 237 ? -11.969 21.172 -7.295 1.00 25.42 216 LYS A N 1
ATOM 1542 C CA . LYS A 1 237 ? -13.207 21.373 -6.506 1.00 25.81 216 LYS A CA 1
ATOM 1543 C C . LYS A 1 237 ? -14.422 20.748 -7.204 1.00 24.93 216 LYS A C 1
ATOM 1544 O O . LYS A 1 237 ? -15.232 20.078 -6.565 1.00 25.51 216 LYS A O 1
ATOM 1550 N N . ALA A 1 238 ? -14.541 20.974 -8.512 1.00 23.66 217 ALA A N 1
ATOM 1551 C CA . ALA A 1 238 ? -15.711 20.491 -9.248 1.00 22.65 217 ALA A CA 1
ATOM 1552 C C . ALA A 1 238 ? -15.810 18.948 -9.188 1.00 22.25 217 ALA A C 1
ATOM 1553 O O . ALA A 1 238 ? -16.889 18.402 -8.957 1.00 22.85 217 ALA A O 1
ATOM 1555 N N . LYS A 1 239 ? -14.690 18.268 -9.421 1.00 22.77 218 LYS A N 1
ATOM 1556 C CA . LYS A 1 239 ? -14.600 16.804 -9.364 1.00 23.04 218 LYS A CA 1
ATOM 1557 C C . LYS A 1 239 ? -14.918 16.270 -7.976 1.00 22.33 218 LYS A C 1
ATOM 1558 O O . LYS A 1 239 ? -15.631 15.269 -7.830 1.00 22.33 218 LYS A O 1
ATOM 1564 N N . VAL A 1 240 ? -14.408 16.947 -6.953 1.00 22.48 219 VAL A N 1
ATOM 1565 C CA . VAL A 1 240 ? -14.658 16.540 -5.578 1.00 21.00 219 VAL A CA 1
ATOM 1566 C C . VAL A 1 240 ? -16.156 16.765 -5.253 1.00 21.34 219 VAL A C 1
ATOM 1567 O O . VAL A 1 240 ? -16.772 15.895 -4.650 1.00 22.90 219 VAL A O 1
ATOM 1571 N N . ASP A 1 241 ? -16.736 17.908 -5.647 1.00 20.65 220 ASP A N 1
ATOM 1572 C CA . ASP A 1 241 ? -18.188 18.136 -5.419 1.00 21.02 220 ASP A CA 1
ATOM 1573 C C . ASP A 1 241 ? -19.068 17.068 -6.069 1.00 21.81 220 ASP A C 1
ATOM 1574 O O . ASP A 1 241 ? -20.023 16.574 -5.465 1.00 21.11 220 ASP A O 1
ATOM 1579 N N . GLU A 1 242 ? -18.744 16.689 -7.308 1.00 20.44 221 GLU A N 1
ATOM 1580 C CA . GLU A 1 242 ? -19.531 15.665 -7.993 1.00 21.22 221 GLU A CA 1
ATOM 1581 C C . GLU A 1 242 ? -19.324 14.304 -7.296 1.00 21.63 221 GLU A C 1
ATOM 1582 O O . GLU A 1 242 ? -20.290 13.541 -7.126 1.00 21.91 221 GLU A O 1
ATOM 1588 N N . ALA A 1 243 ? -18.087 14.010 -6.895 1.00 21.20 222 ALA A N 1
ATOM 1589 C CA . ALA A 1 243 ? -17.781 12.724 -6.249 1.00 20.69 222 ALA A CA 1
ATOM 1590 C C . ALA A 1 243 ? -18.491 12.616 -4.899 1.00 21.27 222 ALA A C 1
ATOM 1591 O O . ALA A 1 243 ? -18.992 11.535 -4.514 1.00 21.05 222 ALA A O 1
ATOM 1593 N N . LEU A 1 244 ? -18.464 13.709 -4.133 1.00 20.81 223 LEU A N 1
ATOM 1594 C CA . LEU A 1 244 ? -19.166 13.711 -2.847 1.00 21.96 223 LEU A CA 1
ATOM 1595 C C . LEU A 1 244 ? -20.675 13.411 -3.032 1.00 22.12 223 LEU A C 1
ATOM 1596 O O . LEU A 1 244 ? -21.261 12.634 -2.260 1.00 22.81 223 LEU A O 1
ATOM 1601 N N . LYS A 1 245 ? -21.281 14.028 -4.049 1.00 23.23 224 LYS A N 1
ATOM 1602 C CA . LYS A 1 245 ? -22.684 13.768 -4.428 1.00 24.06 224 LYS A CA 1
ATOM 1603 C C . LYS A 1 245 ? -22.895 12.308 -4.695 1.00 24.21 224 LYS A C 1
ATOM 1604 O O . LYS A 1 245 ? -23.865 11.719 -4.220 1.00 24.23 224 LYS A O 1
ATOM 1610 N N . ASN A 1 246 ? -21.983 11.742 -5.478 1.00 25.14 225 ASN A N 1
ATOM 1611 C CA . ASN A 1 246 ? -22.034 10.322 -5.844 1.00 26.04 225 ASN A CA 1
ATOM 1612 C C . ASN A 1 246 ? -21.897 9.415 -4.612 1.00 25.88 225 ASN A C 1
ATOM 1613 O O . ASN A 1 246 ? -22.690 8.489 -4.427 1.00 26.08 225 ASN A O 1
ATOM 1618 N N . VAL A 1 247 ? -20.930 9.724 -3.745 1.00 25.63 226 VAL A N 1
ATOM 1619 C CA . VAL A 1 247 ? -20.759 9.031 -2.445 1.00 24.71 226 VAL A CA 1
ATOM 1620 C C . VAL A 1 247 ? -21.985 9.106 -1.516 1.00 24.67 226 VAL A C 1
ATOM 1621 O O . VAL A 1 247 ? -22.364 8.103 -0.887 1.00 24.26 226 VAL A O 1
ATOM 1625 N N . ILE A 1 248 ? -22.603 10.278 -1.425 1.00 24.38 227 ILE A N 1
ATOM 1626 C CA . ILE A 1 248 ? -23.840 10.410 -0.662 1.00 25.12 227 ILE A CA 1
ATOM 1627 C C . ILE A 1 248 ? -24.981 9.630 -1.328 1.00 25.65 227 ILE A C 1
ATOM 1628 O O . ILE A 1 248 ? -25.681 8.845 -0.675 1.00 25.47 227 ILE A O 1
ATOM 1633 N N . ASN A 1 249 ? -25.144 9.805 -2.638 1.00 26.58 228 ASN A N 1
ATOM 1634 C CA . ASN A 1 249 ? -26.217 9.121 -3.361 1.00 26.48 228 ASN A CA 1
ATOM 1635 C C . ASN A 1 249 ? -26.203 7.601 -3.263 1.00 26.51 228 ASN A C 1
ATOM 1636 O O . ASN A 1 249 ? -27.262 6.982 -3.202 1.00 26.98 228 ASN A O 1
ATOM 1641 N N . SER A 1 250 ? -25.010 7.006 -3.267 1.00 26.24 229 SER A N 1
ATOM 1642 C CA . SER A 1 250 ? -24.862 5.545 -3.301 1.00 26.71 229 SER A CA 1
ATOM 1643 C C . SER A 1 250 ? -25.088 4.867 -1.932 1.00 26.30 229 SER A C 1
ATOM 1644 O O . SER A 1 250 ? -25.190 3.645 -1.862 1.00 26.58 229 SER A O 1
ATOM 1647 N N . GLY A 1 251 ? -25.139 5.651 -0.855 1.00 25.17 230 GLY A N 1
ATOM 1648 C CA . GLY A 1 251 ? -25.252 5.082 0.487 1.00 23.51 230 GLY A CA 1
ATOM 1649 C C . GLY A 1 251 ? -23.892 4.899 1.164 1.00 23.09 230 GLY A C 1
ATOM 1650 O O . GLY A 1 251 ? -23.843 4.521 2.332 1.00 23.69 230 GLY A O 1
ATOM 1651 N N . LYS A 1 252 ? -22.805 5.236 0.466 1.00 22.22 231 LYS A N 1
ATOM 1652 C CA . LYS A 1 252 ? -21.444 5.045 0.996 1.00 21.79 231 LYS A CA 1
ATOM 1653 C C . LYS A 1 252 ? -21.193 6.035 2.111 1.00 22.09 231 LYS A C 1
ATOM 1654 O O . LYS A 1 252 ? -20.566 5.694 3.110 1.00 22.04 231 LYS A O 1
ATOM 1660 N N . TYR A 1 253 ? -21.667 7.271 1.939 1.00 21.45 232 TYR A N 1
ATOM 1661 C CA . TYR A 1 253 ? -21.532 8.261 3.017 1.00 22.48 232 TYR A CA 1
ATOM 1662 C C . TYR A 1 253 ? -22.185 7.718 4.287 1.00 22.48 232 TYR A C 1
ATOM 1663 O O . TYR A 1 253 ? -21.574 7.745 5.366 1.00 23.62 232 TYR A O 1
ATOM 1672 N N . THR A 1 254 ? -23.413 7.228 4.194 1.00 22.66 233 THR A N 1
ATOM 1673 C CA . THR A 1 254 ? -24.017 6.702 5.425 1.00 22.76 233 THR A CA 1
ATOM 1674 C C . THR A 1 254 ? -23.360 5.467 6.024 1.00 23.14 233 THR A C 1
ATOM 1675 O O . THR A 1 254 ? -23.341 5.348 7.260 1.00 21.39 233 THR A O 1
ATOM 1679 N N . GLU A 1 255 ? -22.807 4.582 5.187 1.00 24.06 234 GLU A N 1
ATOM 1680 C CA . GLU A 1 255 ? -22.012 3.443 5.704 1.00 26.36 234 GLU A CA 1
ATOM 1681 C C . GLU A 1 255 ? -20.822 3.950 6.530 1.00 25.54 234 GLU A C 1
ATOM 1682 O O . GLU A 1 255 ? -20.599 3.471 7.647 1.00 26.39 234 GLU A O 1
ATOM 1688 N N . ILE A 1 256 ? -20.064 4.905 5.979 1.00 25.02 235 ILE A N 1
ATOM 1689 C CA . ILE A 1 256 ? -18.931 5.519 6.684 1.00 23.80 235 ILE A CA 1
ATOM 1690 C C . ILE A 1 256 ? -19.399 6.219 7.970 1.00 24.16 235 ILE A C 1
ATOM 1691 O O . ILE A 1 256 ? -18.795 6.042 9.035 1.00 24.04 235 ILE A O 1
ATOM 1696 N N . TYR A 1 257 ? -20.462 7.017 7.862 1.00 23.90 236 TYR A N 1
ATOM 1697 C CA . TYR A 1 257 ? -21.023 7.719 9.026 1.00 24.54 236 TYR A CA 1
ATOM 1698 C C . TYR A 1 257 ? -21.402 6.742 10.145 1.00 24.28 236 TYR A C 1
ATOM 1699 O O . TYR A 1 257 ? -21.112 6.956 11.327 1.00 22.74 236 TYR A O 1
ATOM 1708 N N . LYS A 1 258 ? -22.077 5.660 9.778 1.00 25.00 237 LYS A N 1
ATOM 1709 C CA . LYS A 1 258 ? -22.478 4.676 10.774 1.00 27.14 237 LYS A CA 1
ATOM 1710 C C . LYS A 1 258 ? -21.286 3.960 11.421 1.00 27.64 237 LYS A C 1
ATOM 1711 O O . LYS A 1 258 ? -21.321 3.629 12.620 1.00 28.67 237 LYS A O 1
ATOM 1717 N N . LYS A 1 259 ? -20.267 3.670 10.616 1.00 27.58 238 LYS A N 1
ATOM 1718 C CA . LYS A 1 259 ? -19.008 3.108 11.124 1.00 27.63 238 LYS A CA 1
ATOM 1719 C C . LYS A 1 259 ? -18.504 3.934 12.294 1.00 26.99 238 LYS A C 1
ATOM 1720 O O . LYS A 1 259 ? -18.224 3.397 13.363 1.00 26.66 238 LYS A O 1
ATOM 1726 N N . TRP A 1 260 ? -18.448 5.248 12.112 1.00 25.74 239 TRP A N 1
ATOM 1727 C CA . TRP A 1 260 ? -17.777 6.118 13.061 1.00 26.15 239 TRP A CA 1
ATOM 1728 C C . TRP A 1 260 ? -18.660 6.615 14.201 1.00 27.55 239 TRP A C 1
ATOM 1729 O O . TRP A 1 260 ? -18.162 6.888 15.297 1.00 28.77 239 TRP A O 1
ATOM 1740 N N . PHE A 1 261 ? -19.965 6.700 13.960 1.00 27.54 240 PHE A N 1
ATOM 1741 C CA . PHE A 1 261 ? -20.871 7.318 14.922 1.00 27.12 240 PHE A CA 1
ATOM 1742 C C . PHE A 1 261 ? -21.977 6.420 15.436 1.00 27.40 240 PHE A C 1
ATOM 1743 O O . PHE A 1 261 ? -22.661 6.784 16.384 1.00 27.59 240 PHE A O 1
ATOM 1751 N N . GLY A 1 262 ? -22.151 5.261 14.809 1.00 27.09 241 GLY A N 1
ATOM 1752 C CA . GLY A 1 262 ? -23.070 4.235 15.276 1.00 27.32 241 GLY A CA 1
ATOM 1753 C C . GLY A 1 262 ? -24.540 4.560 15.132 1.00 27.86 241 GLY A C 1
ATOM 1754 O O . GLY A 1 262 ? -25.374 3.950 15.770 1.00 27.67 241 GLY A O 1
ATOM 1755 N N . LYS A 1 263 ? -24.861 5.542 14.304 1.00 27.59 242 LYS A N 1
ATOM 1756 C CA . LYS A 1 263 ? -26.246 5.957 14.082 1.00 27.68 242 LYS A CA 1
ATOM 1757 C C . LYS A 1 263 ? -26.349 6.475 12.654 1.00 27.30 242 LYS A C 1
ATOM 1758 O O . LYS A 1 263 ? -25.326 6.684 12.014 1.00 25.81 242 LYS A O 1
ATOM 1764 N N . GLU A 1 264 ? -27.579 6.655 12.163 1.00 27.42 243 GLU A N 1
ATOM 1765 C CA . GLU A 1 264 ? -27.817 7.237 10.828 1.00 26.91 243 GLU A CA 1
ATOM 1766 C C . GLU A 1 264 ? -27.553 8.744 10.791 1.00 25.82 243 GLU A C 1
ATOM 1767 O O . GLU A 1 264 ? -27.836 9.449 11.762 1.00 25.68 243 GLU A O 1
ATOM 1773 N N . PRO A 1 265 ? -26.981 9.250 9.684 1.00 25.06 244 PRO A N 1
ATOM 1774 C CA . PRO A 1 265 ? -26.839 10.712 9.583 1.00 24.73 244 PRO A CA 1
ATOM 1775 C C . PRO A 1 265 ? -28.183 11.353 9.225 1.00 24.06 244 PRO A C 1
ATOM 1776 O O . PRO A 1 265 ? -29.112 10.649 8.822 1.00 24.34 244 PRO A O 1
ATOM 1780 N N . LYS A 1 266 ? -28.279 12.672 9.370 1.00 23.89 245 LYS A N 1
ATOM 1781 C CA . LYS A 1 266 ? -29.441 13.400 8.854 1.00 23.66 245 LYS A CA 1
ATOM 1782 C C . LYS A 1 266 ? -28.966 14.120 7.608 1.00 21.96 245 LYS A C 1
ATOM 1783 O O . LYS A 1 266 ? -28.423 15.233 7.689 1.00 22.18 245 LYS A O 1
ATOM 1789 N N . LEU A 1 267 ? -29.097 13.444 6.464 1.00 21.07 246 LEU A N 1
ATOM 1790 C CA . LEU A 1 267 ? -28.529 13.986 5.210 1.00 20.60 246 LEU A CA 1
ATOM 1791 C C . LEU A 1 267 ? -29.144 15.324 4.812 1.00 20.54 246 LEU A C 1
ATOM 1792 O O . LEU A 1 267 ? -28.539 16.057 4.045 1.00 21.47 246 LEU A O 1
ATOM 1797 N N . ASP A 1 268 ? -30.356 15.634 5.300 1.00 19.46 247 ASP A N 1
ATOM 1798 C CA . ASP A 1 268 ? -30.956 16.936 4.963 1.00 19.29 247 ASP A CA 1
ATOM 1799 C C . ASP A 1 268 ? -30.138 18.126 5.506 1.00 19.73 247 ASP A C 1
ATOM 1800 O O . ASP A 1 268 ? -30.330 19.259 5.047 1.00 21.45 247 ASP A O 1
ATOM 1805 N N . ARG A 1 269 ? -29.282 17.873 6.501 1.00 20.92 248 ARG A N 1
ATOM 1806 C CA . ARG A 1 269 ? -28.307 18.871 7.011 1.00 22.09 248 ARG A CA 1
ATOM 1807 C C . ARG A 1 269 ? -27.299 19.317 5.935 1.00 23.27 248 ARG A C 1
ATOM 1808 O O . ARG A 1 269 ? -26.755 20.429 6.004 1.00 25.22 248 ARG A O 1
ATOM 1816 N N . LEU A 1 270 ? -27.072 18.463 4.947 1.00 23.43 249 LEU A N 1
ATOM 1817 C CA . LEU A 1 270 ? -26.107 18.746 3.902 1.00 24.01 249 LEU A CA 1
ATOM 1818 C C . LEU A 1 270 ? -26.672 19.547 2.733 1.00 25.25 249 LEU A C 1
ATOM 1819 O O . LEU A 1 270 ? -25.921 19.881 1.812 1.00 24.19 249 LEU A O 1
ATOM 1824 N N . LYS A 1 271 ? -27.970 19.855 2.781 1.00 25.72 250 LYS A N 1
ATOM 1825 C CA . LYS A 1 271 ? -28.650 20.643 1.737 1.00 28.50 250 LYS A CA 1
ATOM 1826 C C . LYS A 1 271 ? -29.156 22.000 2.237 1.00 28.95 250 LYS A C 1
ATOM 1827 O O . LYS A 1 271 ? -29.995 22.613 1.615 1.00 29.97 250 LYS A O 1
ATOM 1833 N N . GLN A 1 272 ? -28.619 22.469 3.351 1.00 29.99 251 GLN A N 1
ATOM 1834 C CA . GLN A 1 272 ? -29.073 23.726 3.937 1.00 30.70 251 GLN A C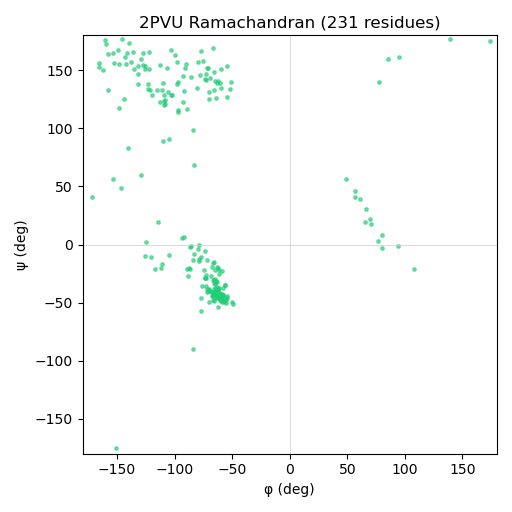A 1
ATOM 1835 C C . GLN A 1 272 ? -28.483 24.897 3.160 0.50 31.38 251 GLN A C 1
ATOM 1836 O O . GLN A 1 272 ? -27.557 24.746 2.352 0.50 31.04 251 GLN A O 1
#